Protein AF-A0A8S3QI15-F1 (afdb_monomer_lite)

Secondary structure (DSSP, 8-state):
------------------TT-HHHHHHHHHHHHHHHHHHHHHHHHHHHHHHHHHHHHHHHHHHHHHHHHHHHHHHHHHHHHHHHHHHHHHHHHHHHHHHHHHHTT-S----HHHHHHHHHHSS-------------SHHHHHHHHHHHHHHHHHHHHHHHH---TT---EEPPGGG--S-TTEEEEEETTTEEEEEEGGG-------HHHHHHHHHHHHHHHHHHHHHHHHHHHHTTSSTTSSSSS--

Sequence (248 aa):
MYGGGYGGQYGGSYGNGGEYNGFARQAEENSRQAFQSVESIVNAFTSVSMMLDSTFQAVYNSFRAVVGVADNFSRLKHQLSSVFSAFALFKFIRYLYRKVLVLLRLRPNMETDEAWSQAAASAIPLAGDGDSPKKSTWPIMMFLAIIMGGPYLIWRLISSVTQTPGQEIKVAPKEIQPRIKGWLLASVDGQKTGIIPGNYVKVLGKDKALEKLIRLLWKQHKILSQRVVAVKKTLLPKVAAVQHKIHH

InterPro domains:
  IPR007223 Peroxin 13, N-terminal [PF04088] (23-158)
  IPR035463 Peroxin 13 [PTHR19332] (1-185)

pLDDT: mean 72.62, std 17.02, range [39.25, 98.12]

Structure (mmCIF, N/CA/C/O backbone):
data_AF-A0A8S3QI15-F1
#
_entry.id   AF-A0A8S3QI15-F1
#
loop_
_atom_site.group_PDB
_atom_site.id
_atom_site.type_symbol
_atom_site.label_atom_id
_atom_site.label_alt_id
_atom_site.label_comp_id
_atom_site.label_asym_id
_atom_site.label_entity_id
_atom_site.label_seq_id
_atom_site.pdbx_PDB_ins_code
_atom_site.Cartn_x
_atom_site.Cartn_y
_atom_site.Cartn_z
_atom_site.occupancy
_atom_site.B_iso_or_equiv
_atom_site.auth_seq_id
_atom_site.auth_comp_id
_atom_site.auth_asym_id
_atom_site.auth_atom_id
_atom_site.pdbx_PDB_model_num
ATOM 1 N N . MET A 1 1 ? -27.310 38.746 14.863 1.00 43.81 1 MET A N 1
ATOM 2 C CA . MET A 1 1 ? -28.732 38.820 14.471 1.00 43.81 1 MET A CA 1
ATOM 3 C C . MET A 1 1 ? -29.488 39.375 15.661 1.00 43.81 1 MET A C 1
ATOM 5 O O . MET A 1 1 ? -29.389 38.812 16.741 1.00 43.81 1 MET A O 1
ATOM 9 N N . TYR A 1 2 ? -30.088 40.549 15.474 1.00 39.50 2 TYR A N 1
ATOM 10 C CA . TYR A 1 2 ? -30.945 41.242 16.436 1.00 39.50 2 TYR A CA 1
ATOM 11 C C . TYR A 1 2 ? -32.186 40.397 16.750 1.00 39.50 2 TYR A C 1
ATOM 13 O O . TYR A 1 2 ? -32.714 39.747 15.851 1.00 39.50 2 TYR A O 1
ATOM 21 N N . GLY A 1 3 ? -32.677 40.454 17.987 1.00 49.75 3 GLY A N 1
ATOM 22 C CA . GLY A 1 3 ? -33.947 39.830 18.354 1.00 49.75 3 GLY A CA 1
ATOM 23 C C . GLY A 1 3 ? -34.248 39.955 19.839 1.00 49.75 3 GLY A C 1
ATOM 24 O O . GLY A 1 3 ? -34.154 38.977 20.569 1.00 49.75 3 GLY A O 1
ATOM 25 N N . GLY A 1 4 ? -34.564 41.174 20.282 1.00 52.47 4 GLY A N 1
ATOM 26 C CA . GLY A 1 4 ? -35.158 41.407 21.594 1.00 52.47 4 GLY A CA 1
ATOM 27 C C . GLY A 1 4 ? -36.583 40.855 21.669 1.00 52.47 4 GLY A C 1
ATOM 28 O O . GLY A 1 4 ? -37.300 40.830 20.671 1.00 52.47 4 GLY A O 1
ATOM 29 N N . GLY A 1 5 ? -36.987 40.446 22.867 1.00 51.53 5 GLY A N 1
ATOM 30 C CA . GLY A 1 5 ? -38.343 40.007 23.176 1.00 51.53 5 GLY A CA 1
ATOM 31 C C . GLY A 1 5 ? -38.693 40.375 24.610 1.00 51.53 5 GLY A C 1
ATOM 32 O O . GLY A 1 5 ? -38.418 39.620 25.535 1.00 51.53 5 GLY A O 1
ATOM 33 N N . TYR A 1 6 ? -39.262 41.568 24.771 1.00 44.72 6 TYR A N 1
ATOM 34 C CA . TYR A 1 6 ? -40.010 41.984 25.955 1.00 44.72 6 TYR A CA 1
ATOM 35 C C . TYR A 1 6 ? -41.257 41.104 26.114 1.00 44.72 6 TYR A C 1
ATOM 37 O O . TYR A 1 6 ? -41.966 40.863 25.139 1.00 44.72 6 TYR A O 1
ATOM 45 N N . GLY A 1 7 ? -41.567 40.701 27.345 1.00 50.38 7 GLY A N 1
ATOM 46 C CA . GLY A 1 7 ? -42.832 40.054 27.687 1.00 50.38 7 GLY A CA 1
ATOM 47 C C . GLY A 1 7 ? -42.919 39.771 29.181 1.00 50.38 7 GLY A C 1
ATOM 48 O O . GLY A 1 7 ? -42.451 38.736 29.642 1.00 50.38 7 GLY A O 1
ATOM 49 N N . GLY A 1 8 ? -43.473 40.719 29.941 1.00 52.69 8 GLY A N 1
ATOM 50 C CA . GLY A 1 8 ? -43.872 40.488 31.328 1.00 52.69 8 GLY A CA 1
ATOM 51 C C . GLY A 1 8 ? -45.158 39.663 31.421 1.00 52.69 8 GLY A C 1
ATOM 52 O O . GLY A 1 8 ? -45.804 39.417 30.406 1.00 52.69 8 GLY A O 1
ATOM 53 N N . GLN A 1 9 ? -45.514 39.257 32.644 1.00 41.94 9 GLN A N 1
ATOM 54 C CA . GLN A 1 9 ? -46.805 39.529 33.302 1.00 41.94 9 GLN A CA 1
ATOM 55 C C . GLN A 1 9 ? -47.066 38.486 34.412 1.00 41.94 9 GLN A C 1
ATOM 57 O O . GLN A 1 9 ? -47.101 37.288 34.167 1.00 41.94 9 GLN A O 1
ATOM 62 N N . TYR A 1 10 ? -47.225 38.999 35.635 1.00 39.25 10 TYR A N 1
ATOM 63 C CA . TYR A 1 10 ? -48.067 38.545 36.750 1.00 39.25 10 TYR A CA 1
ATOM 64 C C . TYR A 1 10 ? -48.642 37.113 36.788 1.00 39.25 10 TYR A C 1
ATOM 66 O O . TYR A 1 10 ? -49.448 36.732 35.948 1.00 39.25 10 TYR A O 1
ATOM 74 N N . GLY A 1 11 ? -48.495 36.503 37.973 1.00 43.16 11 GLY A N 1
ATOM 75 C CA . GLY A 1 11 ? -49.655 36.015 38.735 1.00 43.16 11 GLY A CA 1
ATOM 76 C C . GLY A 1 11 ? -49.779 34.498 38.895 1.00 43.16 11 GLY A C 1
ATOM 77 O O . GLY A 1 11 ? -49.926 33.776 37.919 1.00 43.16 11 GLY A O 1
ATOM 78 N N . GLY A 1 12 ? -49.804 34.025 40.148 1.00 44.69 12 GLY A N 1
ATOM 79 C CA . GLY A 1 12 ? -50.159 32.636 40.461 1.00 44.69 12 GLY A CA 1
ATOM 80 C C . GLY A 1 12 ? -49.758 32.171 41.860 1.00 44.69 12 GLY A C 1
ATOM 81 O O . GLY A 1 12 ? -48.963 31.250 41.991 1.00 44.69 12 GLY A O 1
ATOM 82 N N . SER A 1 13 ? -50.285 32.827 42.897 1.00 53.62 13 SER A N 1
ATOM 83 C CA . SER A 1 13 ? -50.342 32.280 44.262 1.00 53.62 13 SER A CA 1
ATOM 84 C C . SER A 1 13 ? -51.569 31.363 44.400 1.00 53.62 13 SER A C 1
ATOM 86 O O . SER A 1 13 ? -52.525 31.528 43.646 1.00 53.62 13 SER A O 1
ATOM 88 N N . TYR A 1 14 ? -51.548 30.506 45.426 1.00 39.72 14 TYR A N 1
ATOM 89 C CA . TYR A 1 14 ? -52.585 29.593 45.942 1.00 39.72 14 TYR A CA 1
ATOM 90 C C . TYR A 1 14 ? -52.555 28.141 45.455 1.00 39.72 14 TYR A C 1
ATOM 92 O O . TYR A 1 14 ? -52.791 27.831 44.293 1.00 39.72 14 TYR A O 1
ATOM 100 N N . GLY A 1 15 ? -52.360 27.237 46.422 1.00 44.19 15 GLY A N 1
ATOM 101 C CA . GLY A 1 15 ? -52.596 25.807 46.241 1.00 44.19 15 GLY A CA 1
ATOM 102 C C . GLY A 1 15 ? -51.997 24.905 47.318 1.00 44.19 15 GLY A C 1
ATOM 103 O O . GLY A 1 15 ? -51.465 23.855 46.984 1.00 44.19 15 GLY A O 1
ATOM 104 N N . ASN A 1 16 ? -52.045 25.310 48.594 1.00 55.66 16 ASN A N 1
ATOM 105 C CA . ASN A 1 16 ? -51.842 24.394 49.717 1.00 55.66 16 ASN A CA 1
ATOM 106 C C . ASN A 1 16 ? -53.018 23.402 49.728 1.00 55.66 16 ASN A C 1
ATOM 108 O O . ASN A 1 16 ? -54.161 23.797 49.951 1.00 55.66 16 ASN A O 1
ATOM 112 N N . GLY A 1 17 ? -52.732 22.139 49.422 1.00 50.31 17 GLY A N 1
ATOM 113 C CA . GLY A 1 17 ? -53.698 21.053 49.471 1.00 50.31 17 GLY A CA 1
ATOM 114 C C . GLY A 1 17 ? -53.005 19.709 49.287 1.00 50.31 17 GLY A C 1
ATOM 115 O O . GLY A 1 17 ? -52.663 19.341 48.166 1.00 50.31 17 GLY A O 1
ATOM 116 N N . GLY A 1 18 ? -52.799 18.971 50.382 1.00 52.06 18 GLY A N 1
ATOM 117 C CA . GLY A 1 18 ? -52.378 17.568 50.297 1.00 52.06 18 GLY A CA 1
ATOM 118 C C . GLY A 1 18 ? -51.576 17.013 51.472 1.00 52.06 18 GLY A C 1
ATOM 119 O O . GLY A 1 18 ? -50.615 16.283 51.246 1.00 52.06 18 GLY A O 1
ATOM 120 N N . GLU A 1 19 ? -51.975 17.290 52.712 1.00 51.19 19 GLU A N 1
ATOM 121 C CA . GLU A 1 19 ? -51.356 16.781 53.953 1.00 51.19 19 GLU A CA 1
ATOM 122 C C . GLU A 1 19 ? -51.653 15.285 54.235 1.00 51.19 19 GLU A C 1
ATOM 124 O O . GLU A 1 19 ? -51.687 14.844 55.376 1.00 51.19 19 GLU A O 1
ATOM 129 N N . TYR A 1 20 ? -51.872 14.477 53.189 1.00 52.00 20 TYR A N 1
ATOM 130 C CA . TYR A 1 20 ? -52.163 13.034 53.290 1.00 52.00 20 TYR A CA 1
ATOM 131 C C . TYR A 1 20 ? -51.244 12.135 52.442 1.00 52.00 20 TYR A C 1
ATOM 133 O O . TYR A 1 20 ? -51.365 10.916 52.491 1.00 52.00 20 TYR A O 1
ATOM 141 N N . ASN A 1 21 ? -50.278 12.703 51.710 1.00 57.62 21 ASN A N 1
ATOM 142 C CA . ASN A 1 21 ? -49.287 11.951 50.920 1.00 57.62 21 ASN A CA 1
ATOM 143 C C . ASN A 1 21 ? -47.854 12.064 51.469 1.00 57.62 21 ASN A C 1
ATOM 145 O O . ASN A 1 21 ? -46.897 11.771 50.758 1.00 57.62 21 ASN A O 1
ATOM 149 N N . GLY A 1 22 ? -47.692 12.487 52.727 1.00 70.38 22 GLY A N 1
ATOM 150 C CA . GLY A 1 22 ? -46.381 12.757 53.323 1.00 70.38 22 GLY A CA 1
ATOM 151 C C . GLY A 1 22 ? -45.487 11.522 53.387 1.00 70.38 22 GLY A C 1
ATOM 152 O O . GLY A 1 22 ? -44.364 11.567 52.915 1.00 70.38 22 GLY A O 1
ATOM 153 N N . PHE A 1 23 ? -45.989 10.388 53.882 1.00 77.62 23 PHE A N 1
ATOM 154 C CA . PHE A 1 23 ? -45.149 9.197 54.049 1.00 77.62 23 PHE A CA 1
ATOM 155 C C . PHE A 1 23 ? -44.837 8.491 52.723 1.00 77.62 23 PHE A C 1
ATOM 157 O O . PHE A 1 23 ? -43.712 8.050 52.523 1.00 77.62 23 PHE A O 1
ATOM 164 N N . ALA A 1 24 ? -45.803 8.420 51.800 1.00 79.00 24 ALA A N 1
ATOM 165 C CA . ALA A 1 24 ? -45.600 7.815 50.485 1.00 79.00 24 ALA A CA 1
ATOM 166 C C . ALA A 1 24 ? -44.641 8.647 49.619 1.00 79.00 24 ALA A C 1
ATOM 168 O O . ALA A 1 24 ? -43.707 8.079 49.068 1.00 79.00 24 ALA A O 1
ATOM 169 N N . ARG A 1 25 ? -44.789 9.984 49.578 1.00 76.56 25 ARG A N 1
ATOM 170 C CA . ARG A 1 25 ? -43.828 10.867 48.888 1.00 76.56 25 ARG A CA 1
ATOM 171 C C . ARG A 1 25 ? -42.468 10.913 49.574 1.00 76.56 25 ARG A C 1
ATOM 173 O O . ARG A 1 25 ? -41.468 10.860 48.879 1.00 76.56 25 ARG A O 1
ATOM 180 N N . GLN A 1 26 ? -42.409 10.962 50.905 1.00 80.88 26 GLN A N 1
ATOM 181 C CA . GLN A 1 26 ? -41.143 10.941 51.648 1.00 80.88 26 GLN A CA 1
ATOM 182 C C . GLN A 1 26 ? -40.404 9.609 51.451 1.00 80.88 26 GLN A C 1
ATOM 184 O O . GLN A 1 26 ? -39.186 9.593 51.289 1.00 80.88 26 GLN A O 1
ATOM 189 N 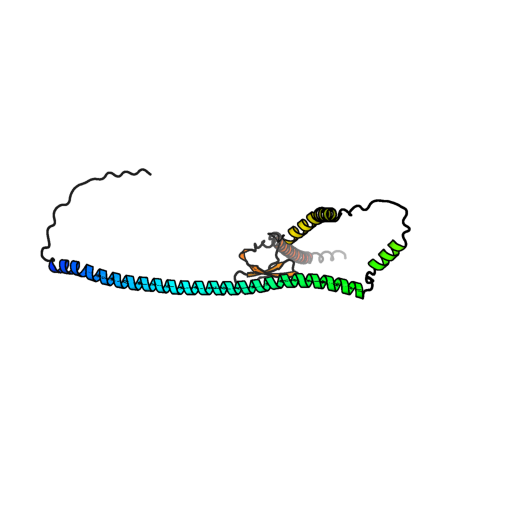N . ALA A 1 27 ? -41.121 8.480 51.446 1.00 79.00 27 ALA A N 1
ATOM 190 C CA . ALA A 1 27 ? -40.551 7.170 51.142 1.00 79.00 27 ALA A CA 1
ATOM 191 C C . ALA A 1 27 ? -40.135 7.054 49.668 1.00 79.00 27 ALA A C 1
ATOM 193 O O . ALA A 1 27 ? -39.106 6.449 49.377 1.00 79.00 27 ALA A O 1
ATOM 194 N N . GLU A 1 28 ? -40.889 7.654 48.745 1.00 79.88 28 GLU A N 1
ATOM 195 C CA . GLU A 1 28 ? -40.542 7.739 47.326 1.00 79.88 28 GLU A CA 1
ATOM 196 C C . GLU A 1 28 ? -39.289 8.605 47.110 1.00 79.88 28 GLU A C 1
ATOM 198 O O . GLU A 1 28 ? -38.363 8.176 46.428 1.00 79.88 28 GLU A O 1
ATOM 203 N N . GLU A 1 29 ? -39.182 9.766 47.756 1.00 80.25 29 GLU A N 1
ATOM 204 C CA . GLU A 1 29 ? -37.993 10.628 47.729 1.00 80.25 29 GLU A CA 1
ATOM 205 C C . GLU A 1 29 ? -36.771 9.940 48.353 1.00 80.25 29 GLU A C 1
ATOM 207 O O . GLU A 1 29 ? -35.704 9.921 47.736 1.00 80.25 29 GLU A O 1
ATOM 212 N N . ASN A 1 30 ? -36.934 9.285 49.508 1.00 82.00 30 ASN A N 1
ATOM 213 C CA . ASN A 1 30 ? -35.850 8.551 50.167 1.00 82.00 30 ASN A CA 1
ATOM 214 C C . ASN A 1 30 ? -35.403 7.310 49.371 1.00 82.00 30 ASN A C 1
ATOM 216 O O . ASN A 1 30 ? -34.218 6.978 49.360 1.00 82.00 30 ASN A O 1
ATOM 220 N N . SER A 1 31 ? -36.318 6.627 48.673 1.00 85.38 31 SER A N 1
ATOM 221 C CA . SER A 1 31 ? -35.988 5.425 47.891 1.00 85.38 31 SER A CA 1
ATOM 222 C C . SER A 1 31 ? -35.465 5.754 46.493 1.00 85.38 31 SER A C 1
ATOM 224 O O . SER A 1 31 ? -34.667 4.992 45.953 1.00 85.38 31 SER A O 1
ATOM 226 N N . ARG A 1 32 ? -35.841 6.895 45.895 1.00 82.31 32 ARG A N 1
ATOM 227 C CA . ARG A 1 32 ? -35.338 7.321 44.574 1.00 82.31 32 ARG A CA 1
ATOM 228 C C . ARG A 1 32 ? -33.822 7.446 44.543 1.00 82.31 32 ARG A C 1
ATOM 230 O O . ARG A 1 32 ? -33.215 7.038 43.557 1.00 82.31 32 ARG A O 1
ATOM 237 N N . GLN A 1 33 ? -33.206 7.931 45.618 1.00 86.00 33 GLN A N 1
ATOM 238 C CA . GLN A 1 33 ? -31.747 7.995 45.714 1.00 86.00 33 GLN A CA 1
ATOM 239 C C . GLN A 1 33 ? -31.106 6.596 45.783 1.00 86.00 33 GLN A C 1
ATOM 241 O O . GLN A 1 33 ? -30.052 6.372 45.189 1.00 86.00 33 GLN A O 1
ATOM 246 N N . ALA A 1 34 ? -31.766 5.634 46.436 1.00 85.75 34 ALA A N 1
ATOM 247 C CA . ALA A 1 34 ? -31.335 4.235 46.452 1.00 85.75 34 ALA A CA 1
ATOM 248 C C . ALA A 1 34 ? -31.553 3.525 45.099 1.00 85.75 34 ALA A C 1
ATOM 250 O O . ALA A 1 34 ? -30.772 2.659 44.720 1.00 85.75 34 ALA A O 1
ATOM 251 N N . PHE A 1 35 ? -32.570 3.898 44.320 1.00 89.75 35 PHE A N 1
ATOM 252 C CA . PHE A 1 35 ? -32.738 3.382 42.956 1.00 89.75 35 PHE A CA 1
ATOM 253 C C . PHE A 1 35 ? -31.721 3.981 41.977 1.00 89.75 35 PHE A C 1
ATOM 255 O O . PHE A 1 35 ? -31.186 3.259 41.139 1.00 89.75 35 PHE A O 1
ATOM 262 N N . GLN A 1 36 ? -31.385 5.266 42.123 1.00 91.69 36 GLN A N 1
ATOM 263 C CA . GLN A 1 36 ? -30.338 5.921 41.330 1.00 91.69 36 GLN A CA 1
ATOM 264 C C . GLN A 1 36 ? -28.961 5.280 41.534 1.00 91.69 36 GLN A C 1
ATOM 266 O O . GLN A 1 36 ? -28.168 5.215 40.595 1.00 91.69 36 GLN A O 1
ATOM 271 N N . SER A 1 37 ? -28.656 4.787 42.738 1.00 93.81 37 SER A N 1
ATOM 272 C CA . SER A 1 37 ? -27.405 4.065 42.977 1.00 93.81 37 SER A CA 1
ATOM 273 C C . SER A 1 37 ? -27.395 2.681 42.321 1.00 93.81 37 SER A C 1
ATOM 275 O O . SER A 1 37 ? -26.365 2.279 41.789 1.00 93.81 37 SER A O 1
ATOM 277 N N . VAL A 1 38 ? -28.528 1.977 42.257 1.00 92.69 38 VAL A N 1
ATOM 278 C CA . VAL A 1 38 ? -28.628 0.735 41.470 1.00 92.69 38 VAL A CA 1
ATOM 279 C C . VAL A 1 38 ? -28.462 1.026 39.977 1.00 92.69 38 VAL A C 1
ATOM 281 O O . VAL A 1 38 ? -27.696 0.341 39.302 1.00 92.69 38 VAL A O 1
ATOM 284 N N . GLU A 1 39 ? -29.112 2.072 39.463 1.00 92.62 39 GLU A N 1
ATOM 285 C CA . GLU A 1 39 ? -28.999 2.477 38.058 1.00 92.62 39 GLU A CA 1
ATOM 286 C C . GLU A 1 39 ? -27.564 2.892 37.694 1.00 92.62 39 GLU A C 1
ATOM 288 O O . GLU A 1 39 ? -27.061 2.511 36.638 1.00 92.62 39 GLU A O 1
ATOM 293 N N . SER A 1 40 ? -26.854 3.597 38.581 1.00 94.88 40 SER A N 1
ATOM 294 C CA . SER A 1 40 ? -25.454 3.974 38.351 1.00 94.88 40 SER A CA 1
ATOM 295 C C . SER A 1 40 ? -24.513 2.769 38.353 1.00 94.88 40 SER A C 1
ATOM 297 O O . SER A 1 40 ? -23.617 2.710 37.513 1.00 94.88 40 SER A O 1
ATOM 299 N N . ILE A 1 41 ? -24.746 1.776 39.218 1.00 95.50 41 ILE A N 1
ATOM 300 C CA . ILE A 1 41 ? -23.994 0.515 39.213 1.00 95.50 41 ILE A CA 1
ATOM 301 C C . ILE A 1 41 ? -24.239 -0.234 37.900 1.00 95.50 41 ILE A C 1
ATOM 303 O O . ILE A 1 41 ? -23.285 -0.652 37.245 1.00 95.50 41 ILE A O 1
ATOM 307 N N . VAL A 1 42 ? -25.496 -0.359 37.468 1.00 95.94 42 VAL A N 1
ATOM 308 C CA . VAL A 1 42 ? -25.847 -1.022 36.201 1.00 95.94 42 VAL A CA 1
ATOM 309 C C . VAL A 1 42 ? -25.226 -0.293 35.003 1.00 95.94 42 VAL A C 1
ATOM 311 O O . VAL A 1 42 ? -24.635 -0.927 34.124 1.00 95.94 42 VAL A O 1
ATOM 314 N N . ASN A 1 43 ? -25.276 1.040 34.989 1.00 95.44 43 ASN A N 1
ATOM 315 C CA . ASN A 1 43 ? -24.649 1.857 33.952 1.00 95.44 43 ASN A CA 1
ATOM 316 C C . ASN A 1 43 ? -23.118 1.743 33.973 1.00 95.44 43 ASN A C 1
ATOM 318 O O . ASN A 1 43 ? -22.498 1.702 32.911 1.00 95.44 43 ASN A O 1
ATOM 322 N N . ALA A 1 44 ? -22.500 1.622 35.149 1.00 96.88 44 ALA A N 1
ATOM 323 C CA . ALA A 1 44 ? -21.067 1.379 35.280 1.00 96.88 44 ALA A CA 1
ATOM 324 C C . ALA A 1 44 ? -20.668 -0.008 34.749 1.00 96.88 44 ALA A C 1
ATOM 326 O O . ALA A 1 44 ? -19.696 -0.130 34.011 1.00 96.88 44 ALA A O 1
ATOM 327 N N . PHE A 1 45 ? -21.436 -1.062 35.035 1.00 96.94 45 PHE A N 1
ATOM 328 C CA . PHE A 1 45 ? -21.186 -2.380 34.434 1.00 96.94 45 PHE A CA 1
ATOM 329 C C . PHE A 1 45 ? -21.372 -2.367 32.914 1.00 96.94 45 PHE A C 1
ATOM 331 O O . PHE A 1 45 ? -20.619 -3.016 32.182 1.00 96.94 45 PHE A O 1
ATOM 338 N N . THR A 1 46 ? -22.337 -1.589 32.426 1.00 96.12 46 THR A N 1
ATOM 339 C CA . THR A 1 46 ? -22.561 -1.399 30.990 1.00 96.12 46 THR A CA 1
ATOM 340 C C . THR A 1 46 ? -21.389 -0.661 30.337 1.00 96.12 46 THR A C 1
ATOM 342 O O . THR A 1 46 ? -20.920 -1.083 29.280 1.00 96.12 46 THR A O 1
ATOM 345 N N . SER A 1 47 ? -20.842 0.381 30.972 1.00 96.81 47 SER A N 1
ATOM 346 C CA . SER A 1 47 ? -19.676 1.109 30.454 1.00 96.81 47 SER A CA 1
ATOM 347 C C . SER A 1 47 ? -18.401 0.266 30.487 1.00 96.81 47 SER A C 1
ATOM 349 O O . SER A 1 47 ? -17.642 0.286 29.519 1.00 96.81 47 SER A O 1
ATOM 351 N N . VAL A 1 48 ? -18.201 -0.547 31.531 1.00 97.00 48 VAL A N 1
ATOM 352 C CA . VAL A 1 48 ? -17.109 -1.532 31.586 1.00 97.00 48 VAL A CA 1
ATOM 353 C C . VAL A 1 48 ? -17.259 -2.558 30.465 1.00 97.00 48 VAL A C 1
ATOM 355 O O . VAL A 1 48 ? -16.276 -2.874 29.802 1.00 97.00 48 VAL A O 1
ATOM 358 N N . SER A 1 49 ? -18.476 -3.029 30.189 1.00 97.00 49 SER A N 1
ATOM 359 C CA . SER A 1 49 ? -18.732 -3.965 29.086 1.00 97.00 49 SER A CA 1
ATOM 360 C C . SER A 1 49 ? -18.424 -3.340 27.721 1.00 97.00 49 SER A C 1
ATOM 362 O O . SER A 1 49 ? -17.731 -3.952 26.915 1.00 97.00 49 SER A O 1
ATOM 364 N N . MET A 1 50 ? -18.860 -2.098 27.476 1.00 94.50 50 MET A N 1
ATOM 365 C CA . MET A 1 50 ? -18.531 -1.361 26.244 1.00 94.50 50 MET A CA 1
ATOM 366 C C . MET A 1 50 ? -17.028 -1.083 26.117 1.00 94.50 50 MET A C 1
ATOM 368 O O . MET A 1 50 ? -16.468 -1.151 25.024 1.00 94.50 50 MET A O 1
ATOM 372 N N . MET A 1 51 ? -16.350 -0.802 27.231 1.00 95.81 51 MET A N 1
ATOM 373 C CA . MET A 1 51 ? -14.903 -0.611 27.253 1.00 95.81 51 MET A CA 1
ATOM 374 C C . MET A 1 51 ? -14.162 -1.921 26.965 1.00 95.81 51 MET A C 1
ATOM 376 O O . MET A 1 51 ? -13.205 -1.903 26.197 1.00 95.81 51 MET A O 1
ATOM 380 N N . LEU A 1 52 ? -14.608 -3.051 27.524 1.00 98.12 52 LEU A N 1
ATOM 381 C CA . LEU A 1 52 ? -14.053 -4.375 27.228 1.00 98.12 52 LEU A CA 1
ATOM 382 C C . LEU A 1 52 ? -14.286 -4.785 25.769 1.00 98.12 52 LEU A C 1
ATOM 384 O O . LEU A 1 52 ? -13.388 -5.348 25.146 1.00 98.12 52 LEU A O 1
ATOM 388 N N . ASP A 1 53 ? -15.442 -4.451 25.191 1.00 97.19 53 ASP A N 1
ATOM 389 C CA . ASP A 1 53 ? -15.676 -4.649 23.757 1.00 97.19 53 ASP A CA 1
ATOM 390 C C . ASP A 1 53 ? -14.707 -3.796 22.924 1.00 97.19 53 ASP A C 1
ATOM 392 O O . ASP A 1 53 ? -14.072 -4.286 21.988 1.00 97.19 53 ASP A O 1
ATOM 396 N N . SER A 1 54 ? -14.485 -2.539 23.325 1.00 96.81 54 SER A N 1
ATOM 397 C CA . SER A 1 54 ? -13.524 -1.657 22.661 1.00 96.81 54 SER A CA 1
ATOM 398 C C . SER A 1 54 ? -12.080 -2.133 22.807 1.00 96.81 54 SER A C 1
ATOM 400 O O . SER A 1 54 ? -11.315 -1.986 21.855 1.00 96.81 54 SER A O 1
ATOM 402 N N . THR A 1 55 ? -11.666 -2.675 23.954 1.00 97.00 55 THR A N 1
ATOM 403 C CA . THR A 1 55 ? -10.306 -3.213 24.112 1.00 97.00 55 THR A CA 1
ATOM 404 C C . THR A 1 55 ? -10.138 -4.486 23.296 1.00 97.00 55 THR A C 1
ATOM 406 O O . THR A 1 55 ? -9.116 -4.635 22.626 1.00 97.00 55 THR A O 1
ATOM 409 N N . PHE A 1 56 ? -11.154 -5.351 23.248 1.00 97.88 56 PHE A N 1
ATOM 410 C CA . PHE A 1 56 ? -11.159 -6.509 22.360 1.00 97.88 56 PHE A CA 1
ATOM 411 C C . PHE A 1 56 ? -11.031 -6.091 20.889 1.00 97.88 56 PHE A C 1
ATOM 413 O O . PHE A 1 56 ? -10.138 -6.571 20.186 1.00 97.88 56 PHE A O 1
ATOM 420 N N . GLN A 1 57 ? -11.855 -5.147 20.425 1.00 97.38 57 GLN A N 1
ATOM 421 C CA . GLN A 1 57 ? -11.779 -4.653 19.050 1.00 97.38 57 GLN A CA 1
ATOM 422 C C . GLN A 1 57 ? -10.460 -3.936 18.758 1.00 97.38 57 GLN A C 1
ATOM 424 O O . GLN A 1 57 ? -9.899 -4.112 17.677 1.00 97.38 57 GLN A O 1
ATOM 429 N N . ALA A 1 58 ? -9.923 -3.164 19.703 1.00 97.50 58 ALA A N 1
ATOM 430 C CA . ALA A 1 58 ? -8.626 -2.516 19.551 1.00 97.50 58 ALA A CA 1
ATOM 431 C C . ALA A 1 58 ? -7.504 -3.548 19.386 1.00 97.50 58 ALA A C 1
ATOM 433 O O . ALA A 1 58 ? -6.671 -3.401 18.490 1.00 97.50 58 ALA A O 1
ATOM 434 N N . VAL A 1 59 ? -7.507 -4.620 20.183 1.00 97.56 59 VAL A N 1
ATOM 435 C CA . VAL A 1 59 ? -6.548 -5.726 20.052 1.00 97.56 59 VAL A CA 1
ATOM 436 C C . VAL A 1 59 ? -6.732 -6.445 18.716 1.00 97.56 59 VAL A C 1
ATOM 438 O O . VAL A 1 59 ? -5.747 -6.680 18.017 1.00 97.56 59 VAL A O 1
ATOM 441 N N . TYR A 1 60 ? -7.971 -6.731 18.309 1.00 96.75 60 TYR A N 1
ATOM 442 C CA . TYR A 1 60 ? -8.268 -7.375 17.027 1.00 96.75 60 TYR A CA 1
ATOM 443 C C . TYR A 1 60 ? -7.785 -6.546 15.828 1.00 96.75 60 TYR A C 1
ATOM 445 O O . TYR A 1 60 ? -7.117 -7.062 14.927 1.00 96.75 60 TYR A O 1
ATOM 453 N N . ASN A 1 61 ? -8.072 -5.244 15.838 1.00 95.50 61 ASN A N 1
ATOM 454 C CA . ASN A 1 61 ? -7.649 -4.309 14.801 1.00 95.50 61 ASN A CA 1
ATOM 455 C C . ASN A 1 61 ? -6.126 -4.124 14.796 1.00 95.50 61 ASN A C 1
ATOM 457 O O . ASN A 1 61 ? -5.521 -4.101 13.725 1.00 95.50 61 ASN A O 1
ATOM 461 N N . SER A 1 62 ? -5.490 -4.079 15.970 1.00 97.31 62 SER A N 1
ATOM 462 C CA . SER A 1 62 ? -4.027 -4.015 16.097 1.00 97.31 62 SER A CA 1
ATOM 463 C C . SER A 1 62 ? -3.361 -5.275 15.550 1.00 97.31 62 SER A C 1
ATOM 465 O O . SER A 1 62 ? -2.411 -5.190 14.773 1.00 97.31 62 SER A O 1
ATOM 467 N N . PHE A 1 63 ? -3.893 -6.453 15.881 1.00 96.94 63 PHE A N 1
ATOM 468 C CA . PHE A 1 63 ? -3.397 -7.721 15.360 1.00 96.94 63 PHE A CA 1
ATOM 469 C C . PHE A 1 63 ? -3.512 -7.778 13.835 1.00 96.94 63 PHE A C 1
ATOM 471 O O . PHE A 1 63 ? -2.535 -8.081 13.149 1.00 96.94 63 PHE A O 1
ATOM 478 N N . ARG A 1 64 ? -4.675 -7.413 13.281 1.00 93.75 64 ARG A N 1
ATOM 479 C CA . ARG A 1 64 ? -4.854 -7.352 11.825 1.00 93.75 64 ARG A CA 1
ATOM 480 C C . ARG A 1 64 ? -3.923 -6.350 11.155 1.00 93.75 64 ARG A C 1
ATOM 482 O O . ARG A 1 64 ? -3.424 -6.646 10.074 1.00 93.75 64 ARG A O 1
ATOM 489 N N . ALA A 1 65 ? -3.672 -5.195 11.767 1.00 96.50 65 ALA A N 1
ATOM 490 C CA . ALA A 1 65 ? -2.720 -4.227 11.233 1.00 96.50 65 ALA A CA 1
ATOM 491 C C . ALA A 1 65 ? -1.310 -4.832 11.136 1.00 96.50 65 ALA A C 1
ATOM 493 O O . ALA A 1 65 ? -0.666 -4.712 10.096 1.00 96.50 65 ALA A O 1
ATOM 494 N N . VAL A 1 66 ? -0.865 -5.558 12.166 1.00 96.06 66 VAL A N 1
ATOM 495 C CA . VAL A 1 66 ? 0.434 -6.253 12.176 1.00 96.06 66 VAL A CA 1
ATOM 496 C C . VAL A 1 66 ? 0.498 -7.360 11.120 1.00 96.06 66 VAL A C 1
ATOM 498 O O . VAL A 1 66 ? 1.483 -7.444 10.386 1.00 96.06 66 VAL A O 1
ATOM 501 N N . VAL A 1 67 ? -0.554 -8.172 10.977 1.00 95.19 67 VAL A N 1
ATOM 502 C CA . VAL A 1 67 ? -0.634 -9.185 9.908 1.00 95.19 67 VAL A CA 1
ATOM 503 C C . VAL A 1 67 ? -0.575 -8.523 8.526 1.00 95.19 67 VAL A C 1
ATOM 505 O O . VAL A 1 67 ? 0.181 -8.963 7.663 1.00 95.19 67 VAL A O 1
ATOM 508 N N . GLY A 1 68 ? -1.283 -7.407 8.331 1.00 93.44 68 GLY A N 1
ATOM 509 C CA . GLY A 1 68 ? -1.212 -6.625 7.095 1.00 93.44 68 GLY A CA 1
ATOM 510 C C . GLY A 1 68 ? 0.186 -6.059 6.821 1.00 93.44 68 GLY A C 1
ATOM 511 O O . GLY A 1 68 ? 0.625 -6.006 5.670 1.00 93.44 68 GLY A O 1
ATOM 512 N N . VAL A 1 69 ? 0.932 -5.681 7.863 1.00 91.12 69 VAL A N 1
ATOM 513 C CA . VAL A 1 69 ? 2.346 -5.296 7.730 1.00 91.12 69 VAL A CA 1
ATOM 514 C C . VAL A 1 69 ? 3.202 -6.489 7.296 1.00 91.12 69 VAL A C 1
ATOM 516 O O . VAL A 1 69 ? 4.057 -6.321 6.428 1.00 91.12 69 VAL A O 1
ATOM 519 N N . ALA A 1 70 ? 2.955 -7.694 7.815 1.00 93.88 70 ALA A N 1
ATOM 520 C CA . ALA A 1 70 ? 3.668 -8.904 7.399 1.00 93.88 70 ALA A CA 1
ATOM 521 C C . ALA A 1 70 ? 3.421 -9.253 5.917 1.00 93.88 70 ALA A C 1
ATOM 523 O O . ALA A 1 70 ? 4.365 -9.563 5.185 1.00 93.88 70 ALA A O 1
ATOM 524 N N . ASP A 1 71 ? 2.184 -9.112 5.437 1.00 92.44 71 ASP A N 1
ATOM 525 C CA . ASP A 1 71 ? 1.858 -9.297 4.018 1.00 92.44 71 ASP A CA 1
ATOM 526 C C . ASP A 1 71 ? 2.567 -8.267 3.125 1.00 92.44 71 ASP A C 1
ATOM 528 O O . ASP A 1 71 ? 3.090 -8.598 2.054 1.00 92.44 71 ASP A O 1
ATOM 532 N N . ASN A 1 72 ? 2.648 -7.012 3.573 1.00 89.06 72 ASN A N 1
ATOM 533 C CA . ASN A 1 72 ? 3.399 -5.973 2.870 1.00 89.06 72 ASN A CA 1
ATOM 534 C C . ASN A 1 72 ? 4.909 -6.236 2.891 1.00 89.06 72 ASN A C 1
ATOM 536 O O . ASN A 1 72 ? 5.573 -6.038 1.874 1.00 89.06 72 ASN A O 1
ATOM 540 N N . PHE A 1 73 ? 5.447 -6.757 3.994 1.00 92.56 73 PHE A N 1
ATOM 541 C CA . PHE A 1 73 ? 6.845 -7.173 4.095 1.00 92.56 73 PHE A CA 1
ATOM 542 C C . PHE A 1 73 ? 7.176 -8.308 3.111 1.00 92.56 73 PHE A C 1
ATOM 544 O O . PHE A 1 73 ? 8.213 -8.272 2.445 1.00 92.56 73 PHE A O 1
ATOM 551 N N . SER A 1 74 ? 6.261 -9.268 2.930 1.00 90.25 74 SER A N 1
ATOM 552 C CA . SER A 1 74 ? 6.389 -10.335 1.927 1.00 90.25 74 SER A CA 1
ATOM 553 C C . SER A 1 74 ? 6.473 -9.777 0.496 1.00 90.25 74 SER A C 1
ATOM 555 O O . SER A 1 74 ? 7.368 -10.135 -0.275 1.00 90.25 74 SER A O 1
ATOM 557 N N . ARG A 1 75 ? 5.611 -8.810 0.147 1.00 87.75 75 ARG A N 1
ATOM 558 C CA . ARG A 1 75 ? 5.661 -8.113 -1.156 1.00 87.75 75 ARG A CA 1
ATOM 559 C C . ARG A 1 75 ? 6.962 -7.335 -1.346 1.00 87.75 75 ARG A C 1
ATOM 561 O O . ARG A 1 75 ? 7.548 -7.378 -2.428 1.00 87.75 75 ARG A O 1
ATOM 568 N N . LEU A 1 76 ? 7.432 -6.665 -0.296 1.00 90.06 76 LEU A N 1
ATOM 569 C CA . LEU A 1 76 ? 8.689 -5.919 -0.304 1.00 90.06 76 LEU A CA 1
ATOM 570 C C . LEU A 1 76 ? 9.874 -6.846 -0.575 1.00 90.06 76 LEU A C 1
ATOM 572 O O . LEU A 1 76 ? 10.712 -6.525 -1.411 1.00 90.06 76 LEU A O 1
ATOM 576 N N . LYS A 1 77 ? 9.901 -8.040 0.032 1.00 89.69 77 LYS A N 1
ATOM 577 C CA . LYS A 1 77 ? 10.917 -9.067 -0.249 1.00 89.69 77 LYS A CA 1
ATOM 578 C C . LYS A 1 77 ? 10.958 -9.447 -1.734 1.00 89.69 77 LYS A C 1
ATOM 580 O O . LYS A 1 77 ? 12.044 -9.552 -2.306 1.00 89.69 77 LYS A O 1
ATOM 585 N N . HIS A 1 78 ? 9.802 -9.622 -2.378 1.00 86.69 78 HIS A N 1
ATOM 586 C CA . HIS A 1 78 ? 9.739 -9.911 -3.816 1.00 86.69 78 HIS A CA 1
ATOM 587 C C . HIS A 1 78 ? 10.252 -8.745 -4.673 1.00 86.69 78 HIS A C 1
ATOM 589 O O . HIS A 1 78 ? 11.011 -8.967 -5.617 1.00 86.69 78 HIS A O 1
ATOM 595 N N . GLN A 1 79 ? 9.906 -7.502 -4.325 1.00 86.88 79 GLN A N 1
ATOM 596 C CA . GLN A 1 79 ? 10.435 -6.321 -5.013 1.00 86.88 79 GLN A CA 1
ATOM 597 C C . GLN A 1 79 ? 11.945 -6.159 -4.800 1.00 86.88 79 GLN A C 1
ATOM 599 O O . GLN A 1 79 ? 12.667 -5.883 -5.756 1.00 86.88 79 GLN A O 1
ATOM 604 N N . LEU A 1 80 ? 12.450 -6.427 -3.595 1.00 88.75 80 LEU A N 1
ATOM 605 C CA . LEU A 1 80 ? 13.882 -6.422 -3.299 1.00 88.75 80 LEU A CA 1
ATOM 606 C C . LEU A 1 80 ? 14.614 -7.441 -4.186 1.00 88.75 80 LEU A C 1
ATOM 608 O O . LEU A 1 80 ? 15.591 -7.103 -4.849 1.00 88.75 80 LEU A O 1
ATOM 612 N N . SER A 1 81 ? 14.086 -8.669 -4.277 1.00 88.25 81 SER A N 1
ATOM 613 C CA . SER A 1 81 ? 14.622 -9.718 -5.154 1.00 88.25 81 SER A CA 1
ATOM 614 C C . SER A 1 81 ? 14.609 -9.306 -6.628 1.00 88.25 81 SER A C 1
ATOM 616 O O . SER A 1 81 ? 15.571 -9.591 -7.340 1.00 88.25 81 SER A O 1
ATOM 618 N N . SER A 1 82 ? 13.589 -8.565 -7.078 1.00 83.00 82 SER A N 1
ATOM 619 C CA . SER A 1 82 ? 13.527 -8.062 -8.454 1.00 83.00 82 SER A CA 1
ATOM 620 C C . SER A 1 82 ? 14.683 -7.109 -8.785 1.00 83.00 82 SER A C 1
ATOM 622 O O . SER A 1 82 ? 15.283 -7.238 -9.851 1.00 83.00 82 SER A O 1
ATOM 624 N N . VAL A 1 83 ? 15.089 -6.243 -7.850 1.00 86.69 83 VAL A N 1
ATOM 625 C CA . VAL A 1 83 ? 16.234 -5.335 -8.026 1.00 86.69 83 VAL A CA 1
ATOM 626 C C . VAL A 1 83 ? 17.543 -6.121 -8.123 1.00 86.69 83 VAL A C 1
ATOM 628 O O . VAL A 1 83 ? 18.323 -5.908 -9.054 1.00 86.69 83 VAL A O 1
ATOM 631 N N . PHE A 1 84 ? 17.762 -7.093 -7.231 1.00 89.75 84 PHE A N 1
ATOM 632 C CA . PHE A 1 84 ? 18.932 -7.978 -7.315 1.00 89.75 84 PHE A CA 1
ATOM 633 C C . PHE A 1 84 ? 18.942 -8.800 -8.612 1.00 89.75 84 PHE A C 1
ATOM 635 O O . PHE A 1 84 ? 19.989 -8.953 -9.244 1.00 89.75 84 PHE A O 1
ATOM 642 N N . SER A 1 85 ? 17.776 -9.276 -9.058 1.00 86.31 85 SER A N 1
ATOM 643 C CA . SER A 1 85 ? 17.638 -10.020 -10.311 1.00 86.31 8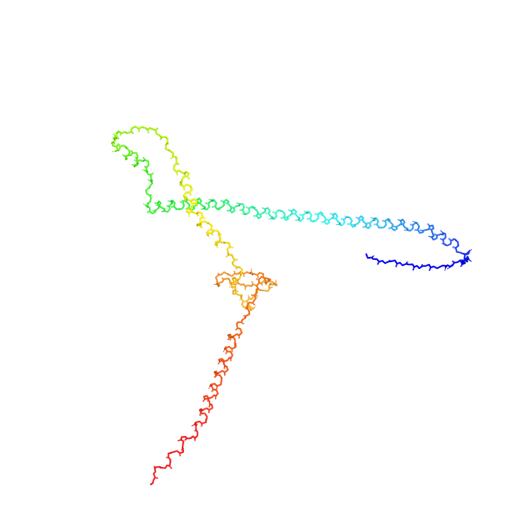5 SER A CA 1
ATOM 644 C C . SER A 1 85 ? 17.880 -9.146 -11.544 1.00 86.31 85 SER A C 1
ATOM 646 O O . SER A 1 85 ? 18.461 -9.627 -12.509 1.00 86.31 85 SER A O 1
ATOM 648 N N . ALA A 1 86 ? 17.527 -7.856 -11.511 1.00 88.94 86 ALA A N 1
ATOM 649 C CA . ALA A 1 86 ? 17.798 -6.913 -12.594 1.00 88.94 86 ALA A CA 1
ATOM 650 C C . ALA A 1 86 ? 19.305 -6.650 -12.743 1.00 88.94 86 ALA A C 1
ATOM 652 O O . ALA A 1 86 ? 19.835 -6.664 -13.856 1.00 88.94 86 ALA A O 1
ATOM 653 N N . PHE A 1 87 ? 20.025 -6.502 -11.625 1.00 91.00 87 PHE A N 1
ATOM 654 C CA . PHE A 1 87 ? 21.490 -6.440 -11.631 1.00 91.00 87 PHE A CA 1
ATOM 655 C C . PHE A 1 87 ? 22.121 -7.741 -12.145 1.00 91.00 87 PHE A C 1
ATOM 657 O O . PHE A 1 87 ? 23.050 -7.702 -12.958 1.00 91.00 87 PHE A O 1
ATOM 664 N N . ALA A 1 88 ? 21.603 -8.896 -11.718 1.00 88.44 88 ALA A N 1
ATOM 665 C CA . ALA A 1 88 ? 22.053 -10.194 -12.212 1.00 88.44 88 ALA A CA 1
ATOM 666 C C . ALA A 1 88 ? 21.790 -10.352 -13.718 1.00 88.44 88 ALA A C 1
ATOM 668 O O . ALA A 1 88 ? 22.679 -10.789 -14.446 1.00 88.44 88 ALA A O 1
ATOM 669 N N . LEU A 1 89 ? 20.621 -9.924 -14.203 1.00 88.75 89 LEU A N 1
ATOM 670 C CA . LEU A 1 89 ? 20.244 -9.936 -15.614 1.00 88.75 89 LEU A CA 1
ATOM 671 C C . LEU A 1 89 ? 21.167 -9.041 -16.438 1.00 88.75 89 LEU A C 1
ATOM 673 O O . LEU A 1 89 ? 21.650 -9.468 -17.481 1.00 88.75 89 LEU A O 1
ATOM 677 N N . PHE A 1 90 ? 21.472 -7.831 -15.967 1.00 91.38 90 PHE A N 1
ATOM 678 C CA . PHE A 1 90 ? 22.410 -6.935 -16.642 1.00 91.38 90 PHE A CA 1
ATOM 679 C C . PHE A 1 90 ? 23.809 -7.559 -16.751 1.00 91.38 90 PHE A C 1
ATOM 681 O O . PHE A 1 90 ? 24.434 -7.549 -17.817 1.00 91.38 90 PHE A O 1
ATOM 688 N N . LYS A 1 91 ? 24.289 -8.181 -15.666 1.00 86.88 91 LYS A N 1
ATOM 689 C CA . LYS A 1 91 ? 25.563 -8.909 -15.660 1.00 86.88 91 LYS A CA 1
ATOM 690 C C . LYS A 1 91 ? 25.523 -10.137 -16.581 1.00 86.88 91 LYS A C 1
ATOM 692 O O . LYS A 1 91 ? 26.497 -10.381 -17.293 1.00 86.88 91 LYS A O 1
ATOM 697 N N . PHE A 1 92 ? 24.401 -10.854 -16.630 1.00 90.25 92 PHE A N 1
ATOM 698 C CA . PHE A 1 92 ? 24.171 -11.994 -17.519 1.00 90.25 92 PHE A CA 1
ATOM 699 C C . PHE A 1 92 ? 24.130 -11.577 -18.991 1.00 90.25 92 PHE A C 1
ATOM 701 O O . PHE A 1 92 ? 24.793 -12.211 -19.801 1.00 90.25 92 PHE A O 1
ATOM 708 N N . ILE A 1 93 ? 23.457 -10.475 -19.341 1.00 92.31 93 ILE A N 1
ATOM 709 C CA . ILE A 1 93 ? 23.447 -9.917 -20.702 1.00 92.31 93 ILE A CA 1
ATOM 710 C C . ILE A 1 93 ? 24.867 -9.565 -21.142 1.00 92.31 93 ILE A C 1
ATOM 712 O O . ILE A 1 93 ? 25.281 -9.906 -22.247 1.00 92.31 93 ILE A O 1
ATOM 716 N N . ARG A 1 94 ? 25.654 -8.935 -20.259 1.00 88.19 94 ARG A N 1
ATOM 717 C CA . ARG A 1 94 ? 27.044 -8.576 -20.557 1.00 88.19 94 ARG A CA 1
ATOM 718 C C . ARG A 1 94 ? 27.924 -9.820 -20.705 1.00 88.19 94 ARG A C 1
ATOM 720 O O . ARG A 1 94 ? 28.800 -9.839 -21.570 1.00 88.19 94 ARG A O 1
ATOM 727 N N . TYR A 1 95 ? 27.703 -10.846 -19.882 1.00 91.81 95 TYR A N 1
ATOM 728 C CA . TYR A 1 95 ? 28.372 -12.144 -19.999 1.00 91.81 95 TYR A CA 1
ATOM 729 C C . TYR A 1 95 ? 28.011 -12.837 -21.315 1.00 91.81 95 TYR A C 1
ATOM 731 O O . TYR A 1 95 ? 28.906 -13.238 -22.052 1.00 91.81 95 TYR A O 1
ATOM 739 N N . LEU A 1 96 ? 26.722 -12.913 -21.644 1.00 92.12 96 LEU A N 1
ATOM 740 C CA . LEU A 1 96 ? 26.209 -13.549 -22.849 1.00 92.12 96 LEU A CA 1
ATOM 741 C C . LEU A 1 96 ? 26.709 -12.829 -24.101 1.00 92.12 96 LEU A C 1
ATOM 743 O O . LEU A 1 96 ? 27.197 -13.487 -25.007 1.00 92.12 96 LEU A O 1
ATOM 747 N N . TYR A 1 97 ? 26.703 -11.494 -24.117 1.00 90.81 97 TYR A N 1
ATOM 748 C CA . TYR A 1 97 ? 27.282 -10.691 -25.196 1.00 90.81 97 TYR A CA 1
ATOM 749 C C . TYR A 1 97 ? 28.772 -10.987 -25.396 1.00 90.81 97 TYR A C 1
ATOM 751 O O . TYR A 1 97 ? 29.203 -11.250 -26.517 1.00 90.81 97 TYR A O 1
ATOM 759 N N . ARG A 1 98 ? 29.570 -11.017 -24.315 1.00 86.31 98 ARG A N 1
ATOM 760 C CA . ARG A 1 98 ? 30.985 -11.419 -24.408 1.00 86.31 98 ARG A CA 1
ATOM 761 C C . ARG A 1 98 ? 31.121 -12.848 -24.933 1.00 86.31 98 ARG A C 1
ATOM 763 O O . ARG A 1 98 ? 31.949 -13.084 -25.800 1.00 86.31 98 ARG A O 1
ATOM 770 N N . LYS A 1 99 ? 30.309 -13.781 -24.436 1.00 83.31 99 LYS A N 1
ATOM 771 C CA . LYS A 1 99 ? 30.364 -15.196 -24.814 1.00 83.31 99 LYS A CA 1
ATOM 772 C C . LYS A 1 99 ? 29.980 -15.411 -26.279 1.00 83.31 99 LYS A C 1
ATOM 774 O O . LYS A 1 99 ? 30.661 -16.158 -26.965 1.00 83.31 99 LYS A O 1
ATOM 779 N N . VAL A 1 100 ? 28.945 -14.728 -26.767 1.00 89.62 100 VAL A N 1
ATOM 780 C CA . VAL A 1 100 ? 28.502 -14.753 -28.170 1.00 89.62 100 VAL A CA 1
ATOM 781 C C . VAL A 1 100 ? 29.579 -14.163 -29.080 1.00 89.62 100 VAL A C 1
ATOM 783 O O . VAL A 1 100 ? 29.913 -14.786 -30.078 1.00 89.62 100 VAL A O 1
ATOM 786 N N . LEU A 1 101 ? 30.196 -13.033 -28.715 1.00 82.50 101 LEU A N 1
ATOM 787 C CA . LEU A 1 101 ? 31.301 -12.451 -29.491 1.00 82.50 101 LEU A CA 1
ATOM 788 C C . LEU A 1 101 ? 32.550 -13.341 -29.548 1.00 82.50 101 LEU A C 1
ATOM 790 O O . LEU A 1 101 ? 33.230 -13.367 -30.573 1.00 82.50 101 LEU A O 1
ATOM 794 N N . VAL A 1 102 ? 32.850 -14.059 -28.461 1.00 83.38 102 VAL A N 1
ATOM 795 C CA . VAL A 1 102 ? 33.951 -15.034 -28.417 1.00 83.38 102 VAL A CA 1
ATOM 796 C C . VAL A 1 102 ? 33.606 -16.273 -29.248 1.00 83.38 102 VAL A C 1
ATOM 798 O O . VAL A 1 102 ? 34.441 -16.737 -30.015 1.00 83.38 102 VAL A O 1
ATOM 801 N N . LEU A 1 103 ? 32.369 -16.775 -29.160 1.00 84.44 103 LEU A N 1
ATOM 802 C CA . LEU A 1 103 ? 31.908 -17.949 -29.909 1.00 84.44 103 LEU A CA 1
ATOM 803 C C . LEU A 1 103 ? 31.853 -17.690 -31.422 1.00 84.44 103 LEU A C 1
ATOM 805 O O . LEU A 1 103 ? 32.255 -18.545 -32.203 1.00 84.44 103 LEU A O 1
ATOM 809 N N . LEU A 1 104 ? 31.409 -16.499 -31.834 1.00 79.31 104 LEU A N 1
ATOM 810 C CA . LEU A 1 104 ? 31.427 -16.059 -33.233 1.00 79.31 104 LEU A CA 1
ATOM 811 C C . LEU A 1 104 ? 32.826 -15.651 -33.721 1.00 79.31 104 LEU A C 1
ATOM 813 O O . LEU A 1 104 ? 32.967 -15.286 -34.881 1.00 79.31 104 LEU A O 1
ATOM 817 N N . ARG A 1 105 ? 33.864 -15.717 -32.872 1.00 64.75 105 ARG A N 1
ATOM 818 C CA . ARG A 1 105 ? 35.269 -15.416 -33.209 1.00 64.75 105 ARG A CA 1
ATOM 819 C C . ARG A 1 105 ? 35.507 -14.006 -33.785 1.00 64.75 105 ARG A C 1
ATOM 821 O O . ARG A 1 105 ? 36.567 -13.743 -34.338 1.00 64.75 105 ARG A O 1
ATOM 828 N N . LEU A 1 106 ? 34.558 -13.079 -33.614 1.00 61.91 106 LEU A N 1
ATOM 829 C CA . LEU A 1 106 ? 34.680 -11.670 -34.026 1.00 61.91 106 LEU A CA 1
ATOM 830 C C . LEU A 1 106 ? 35.434 -10.812 -33.000 1.00 61.91 106 LEU A C 1
ATOM 832 O O . LEU A 1 106 ? 35.767 -9.662 -33.279 1.00 61.91 106 LEU A O 1
ATOM 836 N N . ARG A 1 107 ? 35.701 -11.349 -31.805 1.00 51.62 107 ARG A N 1
ATOM 837 C CA . ARG A 1 107 ? 36.555 -10.704 -30.811 1.00 51.62 107 ARG A CA 1
ATOM 838 C C . ARG A 1 107 ? 37.749 -11.607 -30.495 1.00 51.62 107 ARG A C 1
ATOM 840 O O . ARG A 1 107 ? 37.591 -12.508 -29.670 1.00 51.62 107 ARG A O 1
ATOM 847 N N . PRO A 1 108 ? 38.928 -11.386 -31.107 1.00 56.72 108 PRO A N 1
ATOM 848 C CA . PRO A 1 108 ? 40.158 -11.915 -30.539 1.00 56.72 108 PRO A CA 1
ATOM 849 C C . PRO A 1 108 ? 40.301 -11.334 -29.129 1.00 56.72 108 PRO A C 1
ATOM 851 O O . PRO A 1 108 ? 39.969 -10.166 -28.886 1.00 56.72 108 PRO A O 1
ATOM 854 N N . ASN A 1 109 ? 40.697 -12.179 -28.176 1.00 49.94 109 ASN A N 1
ATOM 855 C CA . ASN A 1 109 ? 41.076 -11.736 -26.842 1.00 49.94 109 ASN A CA 1
ATOM 856 C C . ASN A 1 109 ? 42.097 -10.626 -27.042 1.00 49.94 109 ASN A C 1
ATOM 858 O O . ASN A 1 109 ? 43.124 -10.852 -27.665 1.00 49.94 109 ASN A O 1
ATOM 862 N N . MET A 1 110 ? 41.748 -9.411 -26.641 1.00 48.94 110 MET A N 1
ATOM 863 C CA . MET A 1 110 ? 42.617 -8.268 -26.828 1.00 48.94 110 MET A CA 1
ATOM 864 C C . MET A 1 110 ? 43.861 -8.462 -25.947 1.00 48.94 110 MET A C 1
ATOM 866 O O . MET A 1 110 ? 43.895 -8.001 -24.812 1.00 48.94 110 MET A O 1
ATOM 870 N N . GLU A 1 111 ? 44.887 -9.081 -26.529 1.00 54.41 111 GLU A N 1
ATOM 871 C CA . GLU A 1 111 ? 46.304 -8.693 -26.491 1.00 54.41 111 GLU A CA 1
ATOM 872 C C . GLU A 1 111 ? 46.468 -7.223 -26.949 1.00 54.41 111 GLU A C 1
ATOM 874 O O . GLU A 1 111 ? 47.364 -6.879 -27.714 1.00 54.41 111 GLU A O 1
ATOM 879 N N . THR A 1 112 ? 45.577 -6.305 -26.549 1.00 55.75 112 THR A N 1
ATOM 880 C CA . THR A 1 112 ? 45.766 -4.888 -26.873 1.00 55.75 112 THR A CA 1
ATOM 881 C C . THR A 1 112 ? 46.985 -4.344 -26.163 1.00 55.75 112 THR A C 1
ATOM 883 O O . THR A 1 112 ? 47.679 -3.533 -26.754 1.00 55.75 112 THR A O 1
ATOM 886 N N . ASP A 1 113 ? 47.291 -4.804 -24.950 1.00 55.69 113 ASP A N 1
ATOM 887 C CA . ASP A 1 113 ? 48.482 -4.333 -24.238 1.00 55.69 113 ASP A CA 1
ATOM 888 C C . ASP A 1 113 ? 49.780 -4.809 -24.916 1.00 55.69 113 ASP A C 1
ATOM 890 O O . ASP A 1 113 ? 50.771 -4.080 -24.931 1.00 55.69 113 ASP A O 1
ATOM 894 N N . GLU A 1 114 ? 49.767 -5.965 -25.584 1.00 60.25 114 GLU A N 1
ATOM 895 C CA . GLU A 1 114 ? 50.916 -6.471 -26.348 1.00 60.25 114 GLU A CA 1
ATOM 896 C C . GLU A 1 114 ? 51.028 -5.798 -27.725 1.00 60.25 114 GLU A C 1
ATOM 898 O O . GLU A 1 114 ? 52.104 -5.345 -28.106 1.00 60.25 114 GLU A O 1
ATOM 903 N N . ALA A 1 115 ? 49.912 -5.597 -28.435 1.00 56.75 115 ALA A N 1
ATOM 904 C CA . ALA A 1 115 ? 49.913 -4.891 -29.719 1.00 56.75 115 ALA A CA 1
ATOM 905 C C . ALA A 1 115 ? 50.257 -3.392 -29.580 1.00 56.75 115 ALA A C 1
ATOM 907 O O . ALA A 1 115 ? 50.944 -2.828 -30.434 1.00 56.75 115 ALA A O 1
ATOM 908 N N . TRP A 1 116 ? 49.828 -2.738 -28.493 1.00 54.34 116 TRP A N 1
ATOM 909 C CA . TRP A 1 116 ? 50.191 -1.347 -28.196 1.00 54.34 116 TRP A CA 1
ATOM 910 C C . TRP A 1 116 ? 51.618 -1.207 -27.652 1.00 54.34 116 TRP A C 1
ATOM 912 O O . TRP A 1 116 ? 52.280 -0.231 -27.999 1.00 54.34 116 TRP A O 1
ATOM 922 N N . SER A 1 117 ? 52.129 -2.155 -26.853 1.00 59.31 117 SER A N 1
ATOM 923 C CA . SER A 1 117 ? 53.532 -2.124 -26.398 1.00 59.31 117 SER A CA 1
ATOM 924 C C . SER A 1 117 ? 54.515 -2.398 -27.534 1.00 59.31 117 SER A C 1
ATOM 926 O O . SER A 1 117 ? 55.565 -1.764 -27.593 1.00 59.31 117 SER A O 1
ATOM 928 N N . GLN A 1 118 ? 54.148 -3.246 -28.495 1.00 61.75 118 GLN A N 1
ATOM 929 C CA . GLN A 1 118 ? 54.946 -3.492 -29.693 1.00 61.75 118 GLN A CA 1
ATOM 930 C C . GLN A 1 118 ? 54.933 -2.283 -30.647 1.00 61.75 118 GLN A C 1
ATOM 932 O O . GLN A 1 118 ? 55.981 -1.909 -31.171 1.00 61.75 118 GLN A O 1
ATOM 937 N N . ALA A 1 119 ? 53.791 -1.598 -30.792 1.00 55.44 119 ALA A N 1
ATOM 938 C CA . ALA A 1 119 ? 53.696 -0.343 -31.544 1.00 55.44 119 ALA A CA 1
ATOM 939 C C . ALA A 1 119 ? 54.478 0.807 -30.875 1.00 55.44 119 ALA A C 1
ATOM 941 O O . ALA A 1 119 ? 55.184 1.548 -31.561 1.00 55.44 119 ALA A O 1
ATOM 942 N N . ALA A 1 120 ? 54.417 0.923 -29.543 1.00 58.41 120 ALA A N 1
ATOM 943 C CA . ALA A 1 120 ? 55.180 1.905 -28.769 1.00 58.41 120 ALA A CA 1
ATOM 944 C C . ALA A 1 120 ? 56.694 1.626 -28.784 1.00 58.41 120 ALA A C 1
ATOM 946 O O . ALA A 1 120 ? 57.480 2.565 -28.841 1.00 58.41 120 ALA A O 1
ATOM 947 N N . ALA A 1 121 ? 57.106 0.355 -28.796 1.00 57.78 121 ALA A N 1
ATOM 948 C CA . ALA A 1 121 ? 58.505 -0.044 -28.953 1.00 57.78 121 ALA A CA 1
ATOM 949 C C . ALA A 1 121 ? 59.031 0.172 -30.386 1.00 57.78 121 ALA A C 1
ATOM 951 O O . ALA A 1 121 ? 60.226 0.379 -30.577 1.00 57.78 121 ALA A O 1
ATOM 952 N N . SER A 1 122 ? 58.148 0.145 -31.391 1.00 55.91 122 SER A N 1
ATOM 953 C CA . SER A 1 122 ? 58.488 0.414 -32.797 1.00 55.91 122 SER A CA 1
ATOM 954 C C . SER A 1 122 ? 58.457 1.900 -33.187 1.00 55.91 122 SER A C 1
ATOM 956 O O . SER A 1 122 ? 58.856 2.254 -34.297 1.00 55.91 122 SER A O 1
ATOM 958 N N . ALA A 1 123 ? 58.000 2.783 -32.294 1.00 52.53 123 ALA A N 1
ATOM 959 C CA . ALA A 1 123 ? 58.004 4.221 -32.517 1.00 52.53 123 ALA A CA 1
ATOM 960 C C . ALA A 1 123 ? 59.379 4.800 -32.145 1.00 52.53 123 ALA A C 1
ATOM 962 O O . ALA A 1 123 ? 59.737 4.895 -30.974 1.00 52.53 123 ALA A O 1
ATOM 963 N N . ILE A 1 124 ? 60.162 5.193 -33.152 1.00 49.62 124 ILE A N 1
ATOM 964 C CA . ILE A 1 124 ? 61.427 5.915 -32.957 1.00 49.62 124 ILE A CA 1
ATOM 965 C C . ILE A 1 124 ? 61.127 7.229 -32.209 1.00 49.62 124 ILE A C 1
ATOM 967 O O . ILE A 1 124 ? 60.297 8.007 -32.692 1.00 49.62 124 ILE A O 1
ATOM 971 N N . PRO A 1 125 ? 61.774 7.526 -31.063 1.00 49.28 125 PRO A N 1
ATOM 972 C CA . PRO A 1 125 ? 61.534 8.770 -30.355 1.00 49.28 125 PRO A CA 1
ATOM 973 C C . PRO A 1 125 ? 62.255 9.899 -31.095 1.00 49.28 125 PRO A C 1
ATOM 975 O O . PRO A 1 125 ? 63.467 10.071 -30.966 1.00 49.28 125 PRO A O 1
ATOM 978 N N . LEU A 1 126 ? 61.512 10.683 -31.877 1.00 44.69 126 LEU A N 1
ATOM 979 C CA . LEU A 1 126 ? 61.973 11.998 -32.305 1.00 44.69 126 LEU A CA 1
ATOM 980 C C . LEU A 1 126 ? 61.604 13.000 -31.204 1.00 44.69 126 LEU A C 1
ATOM 982 O O . LEU A 1 126 ? 60.433 13.292 -30.989 1.00 44.69 126 LEU A O 1
ATOM 986 N N . ALA A 1 127 ? 62.641 13.414 -30.476 1.00 47.94 127 ALA A N 1
ATOM 987 C CA . ALA A 1 127 ? 62.741 14.458 -29.455 1.00 47.94 127 ALA A CA 1
ATOM 988 C C . ALA A 1 127 ? 61.512 15.364 -29.203 1.00 47.94 127 ALA A C 1
ATOM 990 O O . ALA A 1 127 ? 61.020 16.035 -30.107 1.00 47.94 127 ALA A O 1
ATOM 991 N N . GLY A 1 128 ? 61.126 15.493 -27.927 1.00 39.81 128 GLY A N 1
ATOM 992 C CA . GLY A 1 128 ? 60.164 16.501 -27.472 1.00 39.81 128 GLY A CA 1
ATOM 993 C C . GLY A 1 128 ? 59.770 16.360 -26.001 1.00 39.81 128 GLY A C 1
ATOM 994 O O . GLY A 1 128 ? 58.777 15.721 -25.689 1.00 39.81 128 GLY A O 1
ATOM 995 N N . ASP A 1 129 ? 60.615 16.929 -25.146 1.00 42.56 129 ASP A N 1
ATOM 996 C CA . ASP A 1 129 ? 60.411 17.469 -23.793 1.00 42.56 129 ASP A CA 1
ATOM 997 C C . ASP A 1 129 ? 58.980 17.529 -23.188 1.00 42.56 129 ASP A C 1
ATOM 999 O O . ASP A 1 129 ? 58.014 17.906 -23.849 1.00 42.56 129 ASP A O 1
ATOM 1003 N N . GLY A 1 130 ? 58.895 17.275 -21.872 1.00 42.62 130 GLY A N 1
ATOM 1004 C CA . GLY A 1 130 ? 57.818 17.776 -21.004 1.00 42.62 130 GLY A CA 1
ATOM 1005 C C . GLY A 1 130 ? 56.750 16.778 -20.538 1.00 42.62 130 GLY A C 1
ATOM 1006 O O . GLY A 1 130 ? 55.640 16.736 -21.071 1.00 42.62 130 GLY A O 1
ATOM 1007 N N . ASP A 1 131 ? 57.036 16.057 -19.451 1.00 48.72 131 ASP A N 1
ATOM 1008 C CA . ASP A 1 131 ? 56.043 15.358 -18.626 1.00 48.72 131 ASP A CA 1
ATOM 1009 C C . ASP A 1 131 ? 54.998 16.356 -18.088 1.00 48.72 131 ASP A C 1
ATOM 1011 O O . ASP A 1 131 ? 55.255 17.144 -17.178 1.00 48.72 131 ASP A O 1
ATOM 1015 N N . SER A 1 132 ? 53.811 16.357 -18.696 1.00 52.56 132 SER A N 1
ATOM 1016 C CA . SER A 1 132 ? 52.633 17.069 -18.198 1.00 52.56 132 SER A CA 1
ATOM 1017 C C . SER A 1 132 ? 51.581 16.032 -17.805 1.00 52.56 132 SER A C 1
ATOM 1019 O O . SER A 1 132 ? 51.223 15.195 -18.645 1.00 52.56 132 SER A O 1
ATOM 1021 N N . PRO A 1 133 ? 51.020 16.070 -16.580 1.00 52.72 133 PRO A N 1
ATOM 1022 C CA . PRO A 1 133 ? 50.033 15.088 -16.153 1.00 52.72 133 PRO A CA 1
ATOM 1023 C C . PRO A 1 133 ? 48.820 15.198 -17.078 1.00 52.72 133 PRO A C 1
ATOM 1025 O O . PRO A 1 133 ? 48.187 16.252 -17.158 1.00 52.72 133 PRO A O 1
ATOM 1028 N N . LYS A 1 134 ? 48.516 14.120 -17.813 1.00 55.31 134 LYS A N 1
ATOM 1029 C CA . LYS A 1 134 ? 47.412 14.058 -18.783 1.00 55.31 134 LYS A CA 1
ATOM 1030 C C . LYS A 1 134 ? 46.108 14.484 -18.102 1.00 55.31 134 LYS A C 1
ATOM 1032 O O . LYS A 1 134 ? 45.475 13.695 -17.400 1.00 55.31 134 LYS A O 1
ATOM 1037 N N . LYS A 1 135 ? 45.712 15.748 -18.291 1.00 59.53 135 LYS A N 1
ATOM 1038 C CA . LYS A 1 135 ? 44.473 16.310 -17.747 1.00 59.53 135 LYS A CA 1
ATOM 1039 C C . LYS A 1 135 ? 43.322 15.495 -18.319 1.00 59.53 135 LYS A C 1
ATOM 1041 O O . LYS A 1 135 ? 43.174 15.394 -19.536 1.00 59.53 135 LYS A O 1
ATOM 1046 N N . SER A 1 136 ? 42.553 14.850 -17.449 1.00 67.19 136 SER A N 1
ATOM 1047 C CA . SER A 1 136 ? 41.566 13.875 -17.885 1.00 67.19 136 SER A CA 1
ATOM 1048 C C . SER A 1 136 ? 40.495 14.567 -18.731 1.00 67.19 136 SER A C 1
ATOM 1050 O O . SER A 1 136 ? 39.769 15.435 -18.264 1.00 67.19 136 SER A O 1
ATOM 1052 N N . THR A 1 137 ? 40.363 14.159 -19.994 1.00 77.69 137 THR A N 1
ATOM 1053 C CA . THR A 1 137 ? 39.217 14.500 -20.862 1.00 77.69 137 THR A CA 1
ATOM 1054 C C . THR A 1 137 ? 37.930 13.798 -20.391 1.00 77.69 137 THR A C 1
ATOM 1056 O O . THR A 1 137 ? 36.853 13.972 -20.951 1.00 77.69 137 THR A O 1
ATOM 1059 N N . TRP A 1 138 ? 38.019 13.008 -19.320 1.00 75.56 138 TRP A N 1
ATOM 1060 C CA . TRP A 1 138 ? 36.931 12.237 -18.733 1.00 75.56 138 TRP A CA 1
ATOM 1061 C C . TRP A 1 138 ? 35.735 13.093 -18.260 1.00 75.56 138 TRP A C 1
ATOM 1063 O O . TRP A 1 138 ? 34.606 12.744 -18.611 1.00 75.56 138 TRP A O 1
ATOM 1073 N N . PRO A 1 139 ? 35.917 14.247 -17.580 1.00 85.38 139 PRO A N 1
ATOM 1074 C CA . PRO A 1 139 ? 34.807 15.135 -17.233 1.00 85.38 139 PRO A CA 1
ATOM 1075 C C . PRO A 1 139 ? 34.152 15.781 -18.465 1.00 85.38 139 PRO A C 1
ATOM 1077 O O . PRO A 1 139 ? 32.941 15.981 -18.481 1.00 85.38 139 PRO A O 1
ATOM 1080 N N . ILE A 1 140 ? 34.924 16.051 -19.525 1.00 85.50 140 ILE A N 1
ATOM 1081 C CA . ILE A 1 140 ? 34.407 16.608 -20.788 1.00 85.50 140 ILE A CA 1
ATOM 1082 C C . ILE A 1 140 ? 33.529 15.573 -21.500 1.00 85.50 140 ILE A C 1
ATOM 1084 O O . ILE A 1 140 ? 32.436 15.898 -21.954 1.00 85.50 140 ILE A O 1
ATOM 1088 N N . MET A 1 141 ? 33.954 14.307 -21.527 1.00 84.00 141 MET A N 1
ATOM 1089 C CA . MET A 1 141 ? 33.157 13.212 -22.090 1.00 84.00 141 MET A CA 1
ATOM 1090 C C . MET A 1 141 ? 31.875 12.952 -21.289 1.00 84.00 141 MET A C 1
ATOM 1092 O O . MET A 1 141 ? 30.834 12.686 -21.885 1.00 84.00 141 MET A O 1
ATOM 1096 N N . MET A 1 142 ? 31.919 13.081 -19.959 1.00 82.25 142 MET A N 1
ATOM 1097 C CA . MET A 1 142 ? 30.725 13.023 -19.105 1.00 82.25 142 MET A CA 1
ATOM 1098 C C . MET A 1 142 ? 29.730 14.136 -19.447 1.00 82.25 142 MET A C 1
ATOM 1100 O O . MET A 1 142 ? 28.540 13.874 -19.611 1.00 82.25 142 MET A O 1
ATOM 1104 N N . PHE A 1 143 ? 30.217 15.364 -19.622 1.00 85.06 143 PHE A N 1
ATOM 1105 C CA . PHE A 1 143 ? 29.372 16.498 -19.984 1.00 85.06 143 PHE A CA 1
ATOM 1106 C C . PHE A 1 143 ? 28.760 16.330 -21.383 1.00 85.06 143 PHE A C 1
ATOM 1108 O O . PHE A 1 143 ? 27.561 16.540 -21.568 1.00 85.06 143 PHE A O 1
ATOM 1115 N N . LEU A 1 144 ? 29.550 15.852 -22.352 1.00 87.75 144 LEU A N 1
ATOM 1116 C CA . LEU A 1 144 ? 29.089 15.597 -23.718 1.00 87.75 144 LEU A CA 1
ATOM 1117 C C . LEU A 1 144 ? 28.042 14.471 -23.773 1.00 87.75 144 LEU A C 1
ATOM 1119 O O . LEU A 1 144 ? 27.040 14.585 -24.480 1.00 87.75 144 LEU A O 1
ATOM 1123 N N . ALA A 1 145 ? 28.233 13.409 -22.985 1.00 86.50 145 ALA A N 1
ATOM 1124 C CA . ALA A 1 145 ? 27.285 12.304 -22.873 1.00 86.50 145 ALA A CA 1
ATOM 1125 C C . ALA A 1 145 ? 25.953 12.738 -22.247 1.00 86.50 145 ALA A C 1
ATOM 1127 O O . ALA A 1 145 ? 24.903 12.259 -22.665 1.00 86.50 145 ALA A O 1
ATOM 1128 N N . ILE A 1 146 ? 25.971 13.658 -21.279 1.00 90.19 146 ILE A N 1
ATOM 1129 C CA . ILE A 1 146 ? 24.750 14.193 -20.663 1.00 90.19 146 ILE A CA 1
ATOM 1130 C C . ILE A 1 146 ? 24.038 15.161 -21.613 1.00 90.19 146 ILE A C 1
ATOM 1132 O O . ILE A 1 146 ? 22.820 15.089 -21.735 1.00 90.19 146 ILE A O 1
ATOM 1136 N N . ILE A 1 147 ? 24.767 16.019 -22.330 1.00 92.75 147 ILE A N 1
ATOM 1137 C CA . ILE A 1 147 ? 24.170 16.938 -23.313 1.00 92.75 147 ILE A CA 1
ATOM 1138 C C . ILE A 1 147 ? 23.519 16.171 -24.464 1.00 92.75 147 ILE A C 1
ATOM 1140 O O . ILE A 1 147 ? 22.406 16.500 -24.868 1.00 92.75 147 ILE A O 1
ATOM 1144 N N . MET A 1 148 ? 24.187 15.139 -24.983 1.00 90.50 148 MET A N 1
ATOM 1145 C CA . MET A 1 148 ? 23.667 14.356 -26.104 1.00 90.50 148 MET A CA 1
ATOM 1146 C C . MET A 1 148 ? 22.641 13.305 -25.646 1.00 90.50 148 MET A C 1
ATOM 1148 O O . MET A 1 148 ? 21.636 13.070 -26.312 1.00 90.50 148 MET A O 1
ATOM 1152 N N . GLY A 1 149 ? 22.869 12.678 -24.491 1.00 84.44 149 GLY A N 1
ATOM 1153 C CA . GLY A 1 149 ? 22.033 11.605 -23.955 1.00 84.44 149 GLY A CA 1
ATOM 1154 C C . GLY A 1 149 ? 20.829 12.093 -23.157 1.00 84.44 149 GLY A C 1
ATOM 1155 O O . GLY A 1 149 ? 19.808 11.414 -23.150 1.00 84.44 149 GLY A O 1
ATOM 1156 N N . GLY A 1 150 ? 20.908 13.264 -22.524 1.00 88.06 150 GLY A N 1
ATOM 1157 C CA . GLY A 1 150 ? 19.855 13.844 -21.689 1.00 88.06 150 GLY A CA 1
ATOM 1158 C C . GLY A 1 150 ? 18.531 14.034 -22.433 1.00 88.06 150 GLY A C 1
ATOM 1159 O O . GLY A 1 150 ? 17.527 13.468 -21.996 1.00 88.06 150 GLY A O 1
ATOM 1160 N N . PRO A 1 151 ? 18.507 14.729 -23.586 1.00 90.31 151 PRO A N 1
ATOM 1161 C CA . PRO A 1 151 ? 17.290 14.905 -24.378 1.00 90.31 151 PRO A CA 1
ATOM 1162 C C . PRO A 1 151 ? 16.663 13.571 -24.807 1.00 90.31 151 PRO A C 1
ATOM 1164 O O . PRO A 1 151 ? 15.447 13.395 -24.730 1.00 90.31 151 PRO A O 1
ATOM 1167 N N . TYR A 1 152 ? 17.494 12.595 -25.182 1.00 88.50 152 TYR A N 1
ATOM 1168 C CA . TYR A 1 152 ? 17.038 11.261 -25.571 1.00 88.50 152 TYR A CA 1
ATOM 1169 C C . TYR A 1 152 ? 16.499 10.449 -24.378 1.00 88.50 152 TYR A C 1
ATOM 1171 O O . TYR A 1 152 ? 15.468 9.785 -24.500 1.00 88.50 152 TYR A O 1
ATOM 1179 N N . LEU A 1 153 ? 17.152 10.518 -23.211 1.00 83.81 153 LEU A N 1
ATOM 1180 C CA . LEU A 1 153 ? 16.709 9.847 -21.983 1.00 83.81 153 LEU A CA 1
ATOM 1181 C C . LEU A 1 153 ? 15.376 10.409 -21.495 1.00 83.81 153 LEU A C 1
ATOM 1183 O O . LEU A 1 153 ? 14.491 9.637 -21.135 1.00 83.81 153 LEU A O 1
ATOM 1187 N N . ILE A 1 154 ? 15.215 11.733 -21.525 1.00 84.38 154 ILE A N 1
ATOM 1188 C CA . ILE A 1 154 ? 13.966 12.402 -21.152 1.00 84.38 154 ILE A CA 1
ATOM 1189 C C . ILE A 1 154 ? 12.845 11.983 -22.105 1.00 84.38 154 ILE A C 1
ATOM 1191 O O . ILE A 1 154 ? 11.782 11.565 -21.647 1.00 84.38 154 ILE A O 1
ATOM 1195 N N . TRP A 1 155 ? 13.091 11.999 -23.419 1.00 82.56 155 TRP A N 1
ATOM 1196 C CA . TRP A 1 155 ? 12.114 11.533 -24.405 1.00 82.56 155 TRP A CA 1
ATOM 1197 C C . TRP A 1 155 ? 11.719 10.065 -24.183 1.00 82.56 155 TRP A C 1
ATOM 1199 O O . TRP A 1 155 ? 10.538 9.719 -24.240 1.00 82.56 155 TRP A O 1
ATOM 1209 N N . ARG A 1 156 ? 12.681 9.203 -23.838 1.00 81.19 156 ARG A N 1
ATOM 1210 C CA . ARG A 1 156 ? 12.434 7.784 -23.555 1.00 81.19 156 ARG A CA 1
ATOM 1211 C C . ARG A 1 156 ? 11.659 7.555 -22.255 1.00 81.19 156 ARG A C 1
ATOM 1213 O O . ARG A 1 156 ? 10.816 6.661 -22.208 1.00 81.19 156 ARG A O 1
ATOM 1220 N N . LEU A 1 157 ? 11.910 8.360 -21.224 1.00 80.25 157 LEU A N 1
ATOM 1221 C CA . LEU A 1 157 ? 11.202 8.286 -19.944 1.00 80.25 157 LEU A CA 1
ATOM 1222 C C . LEU A 1 157 ? 9.766 8.803 -20.069 1.00 80.25 157 LEU A C 1
ATOM 1224 O O . LEU A 1 157 ? 8.843 8.108 -19.650 1.00 80.25 157 LEU A O 1
ATOM 1228 N N . ILE A 1 158 ? 9.555 9.951 -20.717 1.00 78.31 158 ILE A N 1
ATOM 1229 C CA . ILE A 1 158 ? 8.211 10.515 -20.921 1.00 78.31 158 ILE A CA 1
ATOM 1230 C C . ILE A 1 158 ? 7.359 9.573 -21.783 1.00 78.31 158 ILE A C 1
ATOM 1232 O O . ILE A 1 158 ? 6.220 9.284 -21.426 1.00 78.31 158 ILE A O 1
ATOM 1236 N N . SER A 1 159 ? 7.928 9.000 -22.848 1.00 68.75 159 SER A N 1
ATOM 1237 C CA . SER A 1 159 ? 7.211 8.059 -23.726 1.00 68.75 159 SER A CA 1
ATOM 1238 C C . SER A 1 159 ? 6.811 6.752 -23.028 1.0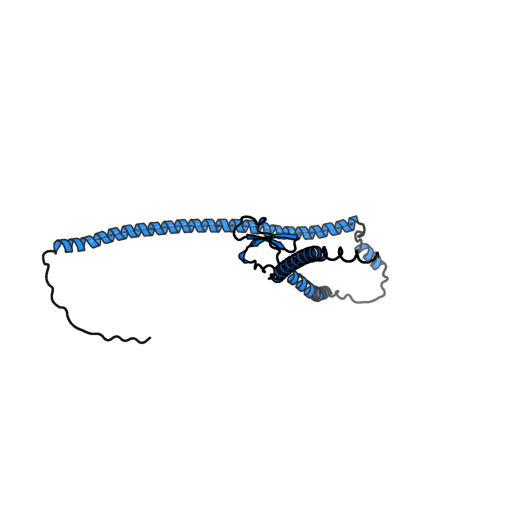0 68.75 159 SER A C 1
ATOM 1240 O O . SER A 1 159 ? 5.871 6.087 -23.451 1.00 68.75 159 SER A O 1
ATOM 1242 N N . SER A 1 160 ? 7.504 6.363 -21.952 1.00 62.12 160 SER A N 1
ATOM 1243 C CA . SER A 1 160 ? 7.148 5.170 -21.170 1.00 62.12 160 SER A CA 1
ATOM 1244 C C . SER A 1 160 ? 5.990 5.394 -20.188 1.00 62.12 160 SER A C 1
ATOM 1246 O O . SER A 1 160 ? 5.373 4.428 -19.744 1.00 62.12 160 SER A O 1
ATOM 1248 N N . VAL A 1 161 ? 5.682 6.657 -19.865 1.00 63.09 161 VAL A N 1
ATOM 1249 C CA . VAL A 1 161 ? 4.689 7.048 -18.846 1.00 63.09 161 VAL A CA 1
ATOM 1250 C C . VAL A 1 161 ? 3.362 7.502 -19.470 1.00 63.09 161 VAL A C 1
ATOM 1252 O O . VAL A 1 161 ? 2.369 7.673 -18.767 1.00 63.09 161 VAL A O 1
ATOM 1255 N N . THR A 1 162 ? 3.272 7.632 -20.794 1.00 51.00 162 THR A N 1
ATOM 1256 C CA . THR A 1 162 ? 2.003 7.943 -21.465 1.00 51.00 162 THR A CA 1
ATOM 1257 C C . THR A 1 162 ? 1.113 6.701 -21.591 1.00 51.00 162 THR A C 1
ATOM 1259 O O . THR A 1 162 ? 0.985 6.118 -22.665 1.00 51.00 162 THR A O 1
ATOM 1262 N N . GLN A 1 163 ? 0.447 6.299 -20.503 1.00 54.28 163 GLN A N 1
ATOM 1263 C CA . GLN A 1 163 ? -0.873 5.671 -20.635 1.00 54.28 163 GLN A CA 1
ATOM 1264 C C . GLN A 1 163 ? -1.867 6.803 -20.893 1.00 54.28 163 GLN A C 1
ATOM 1266 O O . GLN A 1 163 ? -2.323 7.469 -19.967 1.00 54.28 163 GLN A O 1
ATOM 1271 N N . THR A 1 164 ? -2.118 7.089 -22.169 1.00 48.69 164 THR A N 1
ATOM 1272 C CA . THR A 1 164 ? -2.971 8.199 -22.601 1.00 48.69 164 THR A CA 1
ATOM 1273 C C . THR A 1 164 ? -4.400 8.016 -22.066 1.00 48.69 164 THR A C 1
ATOM 1275 O O . THR A 1 164 ? -5.046 7.015 -22.396 1.00 48.69 164 THR A O 1
ATOM 1278 N N . PRO A 1 165 ? -4.946 8.965 -21.281 1.00 44.25 165 PRO A N 1
ATOM 1279 C CA . PRO A 1 165 ? -6.370 8.995 -20.968 1.00 44.25 165 PRO A CA 1
ATOM 1280 C C . PRO A 1 165 ? -7.156 9.133 -22.277 1.00 44.25 165 PRO A C 1
ATOM 1282 O O . PRO A 1 165 ? -7.014 10.131 -22.979 1.00 44.25 165 PRO A O 1
ATOM 1285 N N . GLY A 1 166 ? -7.951 8.121 -22.631 1.00 54.53 166 GLY A N 1
ATOM 1286 C CA . GLY A 1 166 ? -8.712 8.098 -23.888 1.00 54.53 166 GLY A CA 1
ATOM 1287 C C . GLY A 1 166 ? -8.276 7.045 -24.908 1.00 54.53 166 GLY A C 1
ATOM 1288 O O . GLY A 1 166 ? -8.763 7.080 -26.034 1.00 54.53 166 GLY A O 1
ATOM 1289 N N . GLN A 1 167 ? -7.405 6.099 -24.541 1.00 60.94 167 GLN A N 1
ATOM 1290 C CA . GLN A 1 167 ? -7.160 4.918 -25.370 1.00 60.94 167 GLN A CA 1
ATOM 1291 C C . GLN A 1 167 ? -8.475 4.153 -25.589 1.00 60.94 167 GLN A C 1
ATOM 1293 O O . GLN A 1 167 ? -9.144 3.755 -24.633 1.00 60.94 167 GLN A O 1
ATOM 1298 N N . GLU A 1 168 ? -8.871 3.989 -26.850 1.00 59.34 168 GLU A N 1
ATOM 1299 C CA . GLU A 1 168 ? -10.096 3.290 -27.225 1.00 59.34 168 GLU A CA 1
ATOM 1300 C C . GLU A 1 168 ? -9.906 1.788 -26.995 1.00 59.34 168 GLU A C 1
ATOM 1302 O O . GLU A 1 168 ? -9.190 1.102 -27.722 1.00 59.34 168 GLU A O 1
ATOM 1307 N N . ILE A 1 169 ? -10.522 1.266 -25.938 1.00 67.44 169 ILE A N 1
ATOM 1308 C CA . ILE A 1 169 ? -10.420 -0.150 -25.593 1.00 67.44 169 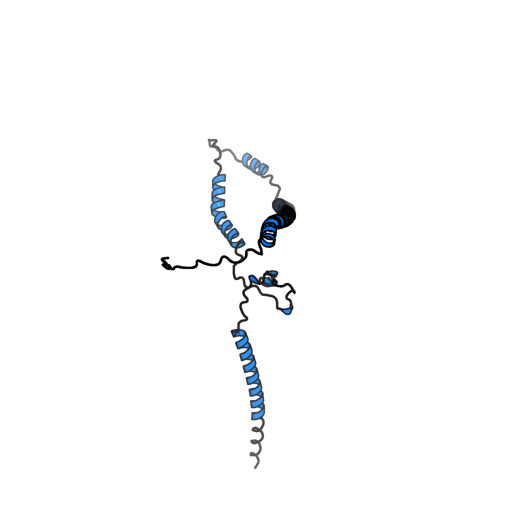ILE A CA 1
ATOM 1309 C C . ILE A 1 169 ? -11.618 -0.880 -26.194 1.00 67.44 169 ILE A C 1
ATOM 1311 O O . ILE A 1 169 ? -12.772 -0.554 -25.899 1.00 67.44 169 ILE A O 1
ATOM 1315 N N . LYS A 1 170 ? -11.361 -1.905 -27.013 1.00 68.56 170 LYS A N 1
ATOM 1316 C CA . LYS A 1 170 ? -12.420 -2.763 -27.555 1.00 68.56 170 LYS A CA 1
ATOM 1317 C C . LYS A 1 170 ? -12.920 -3.679 -26.443 1.00 68.56 170 LYS A C 1
ATOM 1319 O O . LYS A 1 170 ? -12.259 -4.640 -26.048 1.00 68.56 170 LYS A O 1
ATOM 1324 N N . VAL A 1 171 ? -14.087 -3.346 -25.905 1.00 72.19 171 VAL A N 1
ATOM 1325 C CA . VAL A 1 171 ? -14.756 -4.135 -24.866 1.00 72.19 171 VAL A CA 1
ATOM 1326 C C . VAL A 1 171 ? -15.357 -5.394 -25.492 1.00 72.19 171 VAL A C 1
ATOM 1328 O O . VAL A 1 171 ? -15.987 -5.326 -26.549 1.00 72.19 171 VAL A O 1
ATOM 1331 N N . ALA A 1 172 ? -15.173 -6.546 -24.843 1.00 73.31 172 ALA A N 1
ATOM 1332 C CA . ALA A 1 172 ? -15.705 -7.812 -25.333 1.00 73.31 172 ALA A CA 1
ATOM 1333 C C . ALA A 1 172 ? -17.254 -7.808 -25.354 1.00 73.31 172 ALA A C 1
ATOM 1335 O O . ALA A 1 172 ? -17.881 -7.205 -24.469 1.00 73.31 172 ALA A O 1
ATOM 1336 N N . PRO A 1 173 ? -17.895 -8.490 -26.326 1.00 70.12 173 PRO A N 1
ATOM 1337 C CA . PRO A 1 173 ? -19.350 -8.634 -26.385 1.00 70.12 173 PRO A CA 1
ATOM 1338 C C . PRO A 1 173 ? -19.925 -9.160 -25.066 1.00 70.12 173 PRO A C 1
ATOM 1340 O O . PRO A 1 173 ? -19.310 -10.004 -24.416 1.00 70.12 173 PRO A O 1
ATOM 1343 N N . LYS A 1 174 ? -21.120 -8.688 -24.682 1.00 63.28 174 LYS A N 1
ATOM 1344 C CA . LYS A 1 174 ? -21.770 -9.025 -23.396 1.00 63.28 174 LYS A CA 1
ATOM 1345 C C . LYS A 1 174 ? -21.928 -10.530 -23.152 1.00 63.28 174 LYS A C 1
ATOM 1347 O O . LYS A 1 174 ? -21.957 -10.950 -22.004 1.00 63.28 174 LYS A O 1
ATOM 1352 N N . GLU A 1 175 ? -21.995 -11.321 -24.215 1.00 71.50 175 GLU A N 1
ATOM 1353 C CA . GLU A 1 175 ? -22.132 -12.781 -24.179 1.00 71.50 175 GLU A CA 1
ATOM 1354 C C . GLU A 1 175 ? -20.889 -13.494 -23.615 1.00 71.50 175 GLU A C 1
ATOM 1356 O O . GLU A 1 175 ? -21.018 -14.559 -23.021 1.00 71.50 175 GLU A O 1
ATOM 1361 N N . ILE A 1 176 ? -19.700 -12.893 -23.750 1.00 78.31 176 ILE A N 1
ATOM 1362 C CA . ILE A 1 176 ? -18.405 -13.470 -23.333 1.00 78.31 176 ILE A CA 1
ATOM 1363 C C . ILE A 1 176 ? -17.899 -12.806 -22.036 1.00 78.31 176 ILE A C 1
ATOM 1365 O O . ILE A 1 176 ? -16.824 -13.118 -21.523 1.00 78.31 176 ILE A O 1
ATOM 1369 N N . GLN A 1 177 ? -18.663 -11.869 -21.467 1.00 76.81 177 GLN A N 1
ATOM 1370 C CA . GLN A 1 177 ? -18.232 -11.166 -20.264 1.00 76.81 177 GLN A CA 1
ATOM 1371 C C . GLN A 1 177 ? -18.288 -12.090 -19.034 1.00 76.81 177 GLN A C 1
ATOM 1373 O O . GLN A 1 177 ? -19.282 -12.793 -18.827 1.00 76.81 177 GLN A O 1
ATOM 1378 N N . PRO A 1 178 ? -17.242 -12.091 -18.187 1.00 70.25 178 PRO A N 1
ATOM 1379 C CA . PRO A 1 178 ? -17.238 -12.878 -16.962 1.00 70.25 178 PRO A CA 1
ATOM 1380 C C . PRO A 1 178 ? -18.331 -12.375 -16.006 1.00 70.25 178 PRO A C 1
ATOM 1382 O O . PRO A 1 178 ? -18.630 -11.182 -15.958 1.00 70.25 178 PRO A O 1
ATOM 1385 N N . ARG A 1 179 ? -18.917 -13.269 -15.199 1.00 71.75 179 ARG A N 1
ATOM 1386 C CA . ARG A 1 179 ? -19.971 -12.935 -14.216 1.00 71.75 179 ARG A CA 1
ATOM 1387 C C . ARG A 1 179 ? -19.418 -12.220 -12.969 1.00 71.75 179 ARG A C 1
ATOM 1389 O O . ARG A 1 179 ? -19.732 -12.597 -11.845 1.00 71.75 179 ARG A O 1
ATOM 1396 N N . ILE A 1 180 ? -18.577 -11.205 -13.151 1.00 73.06 180 ILE A N 1
ATOM 1397 C CA . ILE A 1 180 ? -17.953 -10.442 -12.066 1.00 73.06 180 ILE A CA 1
ATOM 1398 C C . ILE A 1 180 ? -18.541 -9.029 -12.085 1.00 73.06 180 ILE A C 1
ATOM 1400 O O . ILE A 1 180 ? -18.381 -8.282 -13.049 1.00 73.06 180 ILE A O 1
ATOM 1404 N N . LYS A 1 181 ? -19.258 -8.654 -11.020 1.00 66.44 181 LYS A N 1
ATOM 1405 C CA . LYS A 1 181 ? -19.897 -7.334 -10.917 1.00 66.44 181 LYS A CA 1
ATOM 1406 C C . LYS A 1 181 ? -18.829 -6.235 -10.910 1.00 66.44 181 LYS A C 1
ATOM 1408 O O . LYS A 1 181 ? -17.932 -6.258 -10.075 1.00 66.44 181 LYS A O 1
ATOM 1413 N N . GLY A 1 182 ? -18.950 -5.268 -11.820 1.00 73.19 182 GLY A N 1
ATOM 1414 C CA . GLY A 1 182 ? -18.081 -4.086 -11.864 1.00 73.19 182 GLY A CA 1
ATOM 1415 C C . GLY A 1 182 ? -16.753 -4.267 -12.603 1.00 73.19 182 GLY A C 1
ATOM 1416 O O . GLY A 1 182 ? -15.945 -3.344 -12.600 1.00 73.19 182 GLY A O 1
ATOM 1417 N N . TRP A 1 183 ? -16.532 -5.403 -13.266 1.00 78.94 183 TRP A N 1
ATOM 1418 C CA . TRP A 1 183 ? -15.318 -5.682 -14.031 1.00 78.94 183 TRP A CA 1
ATOM 1419 C C . TRP A 1 183 ? -15.676 -6.052 -15.470 1.00 78.94 183 TRP A C 1
ATOM 1421 O O . TRP A 1 183 ? -16.549 -6.884 -15.703 1.00 78.94 183 TRP A O 1
ATOM 1431 N N . LEU A 1 184 ? -15.011 -5.432 -16.441 1.00 76.81 184 LEU A N 1
ATOM 1432 C CA . LEU A 1 184 ? -15.240 -5.661 -17.864 1.00 76.81 184 LEU A CA 1
ATOM 1433 C C . LEU A 1 184 ? -14.015 -6.322 -18.485 1.00 76.81 184 LEU A C 1
ATOM 1435 O O . LEU A 1 184 ? -12.881 -5.906 -18.250 1.00 76.81 184 LEU A O 1
ATOM 1439 N N . LEU A 1 185 ? -14.252 -7.341 -19.309 1.00 77.50 185 LEU A N 1
ATOM 1440 C CA . LEU A 1 185 ? -13.216 -7.898 -20.166 1.00 77.50 185 LEU A CA 1
ATOM 1441 C C . LEU A 1 185 ? -13.018 -6.955 -21.352 1.00 77.50 185 LEU A C 1
ATOM 1443 O O . LEU A 1 185 ? -13.950 -6.708 -22.124 1.00 77.50 185 LEU A O 1
ATOM 1447 N N . ALA A 1 186 ? -11.811 -6.427 -21.495 1.00 77.62 186 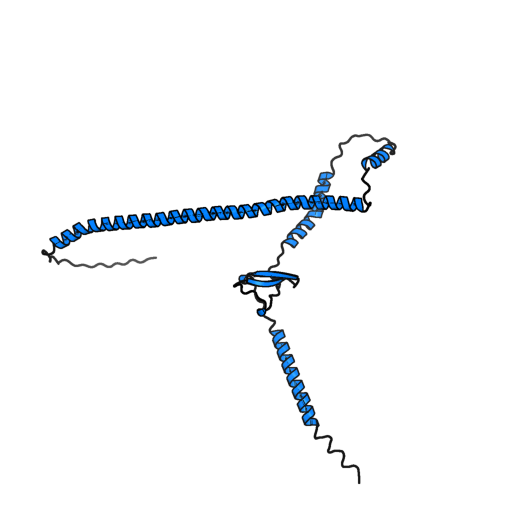ALA A N 1
ATOM 1448 C CA . ALA A 1 186 ? -11.492 -5.497 -22.560 1.00 77.62 186 ALA A CA 1
ATOM 1449 C C . ALA A 1 186 ? -10.123 -5.825 -23.161 1.00 77.62 186 ALA A C 1
ATOM 1451 O O . ALA A 1 186 ? -9.229 -6.345 -22.488 1.00 77.62 186 ALA A O 1
ATOM 1452 N N . SER A 1 187 ? -9.978 -5.561 -24.455 1.00 70.44 187 SER A N 1
ATOM 1453 C CA . SER A 1 187 ? -8.727 -5.766 -25.170 1.00 70.44 187 SER A CA 1
ATOM 1454 C C . SER A 1 187 ? -8.203 -4.438 -25.684 1.00 70.44 187 SER A C 1
ATOM 1456 O O . SER A 1 187 ? -8.902 -3.706 -26.389 1.00 70.44 187 SER A O 1
ATOM 1458 N N . VAL A 1 188 ? -6.960 -4.142 -25.319 1.00 67.81 188 VAL A N 1
ATOM 1459 C CA . VAL A 1 188 ? -6.205 -3.028 -25.880 1.00 67.81 188 VAL A CA 1
ATOM 1460 C C . VAL A 1 188 ? -5.652 -3.510 -27.222 1.00 67.81 188 VAL A C 1
ATOM 1462 O O . VAL A 1 188 ? -4.883 -4.475 -27.268 1.00 67.81 188 VAL A O 1
ATOM 1465 N N . ASP A 1 189 ? -6.146 -2.917 -28.310 1.00 60.31 189 ASP A N 1
ATOM 1466 C CA . ASP A 1 189 ? -5.699 -3.147 -29.693 1.00 60.31 189 ASP A CA 1
A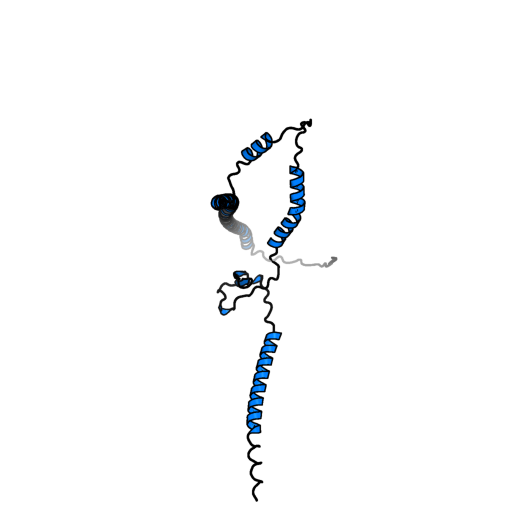TOM 1467 C C . ASP A 1 189 ? -5.771 -4.604 -30.202 1.00 60.31 189 ASP A C 1
ATOM 1469 O O . ASP A 1 189 ? -5.138 -4.969 -31.188 1.00 60.31 189 ASP A O 1
ATOM 1473 N N . GLY A 1 190 ? -6.573 -5.458 -29.553 1.00 60.81 190 GLY A N 1
ATOM 1474 C CA . GLY A 1 190 ? -6.780 -6.855 -29.956 1.00 60.81 190 GLY A CA 1
ATOM 1475 C C . GLY A 1 190 ? -5.643 -7.815 -29.589 1.00 60.81 190 GLY A C 1
ATOM 1476 O O . GLY A 1 190 ? -5.762 -9.007 -29.859 1.00 60.81 190 GLY A O 1
ATOM 1477 N N . GLN A 1 191 ? -4.562 -7.333 -28.964 1.00 58.44 191 GLN A N 1
ATOM 1478 C CA . GLN A 1 191 ? -3.392 -8.155 -28.619 1.00 58.44 191 GLN A CA 1
ATOM 1479 C C . GLN A 1 191 ? -3.237 -8.416 -27.120 1.00 58.44 191 GLN A C 1
ATOM 1481 O O . GLN A 1 191 ? -2.680 -9.440 -26.729 1.00 58.44 191 GLN A O 1
ATOM 1486 N N . LYS A 1 192 ? -3.739 -7.520 -26.260 1.00 60.59 192 LYS A N 1
ATOM 1487 C CA . LYS A 1 192 ? -3.604 -7.650 -24.804 1.00 60.59 192 LYS A CA 1
ATOM 1488 C C . LYS A 1 192 ? -4.977 -7.643 -24.147 1.00 60.59 192 LYS A C 1
ATOM 1490 O O . LYS A 1 192 ? -5.632 -6.606 -24.063 1.00 60.59 192 LYS A O 1
ATOM 1495 N N . THR A 1 193 ? -5.438 -8.817 -23.726 1.00 69.00 193 THR A N 1
ATOM 1496 C CA . THR A 1 193 ? -6.713 -9.002 -23.018 1.00 69.00 193 THR A CA 1
ATOM 1497 C C . THR A 1 193 ? -6.512 -8.838 -21.516 1.00 69.00 193 THR A C 1
ATOM 1499 O O . THR A 1 193 ? -5.646 -9.494 -20.937 1.00 69.00 193 THR A O 1
ATOM 1502 N N . GLY A 1 194 ? -7.314 -7.985 -20.881 1.00 76.94 194 GLY A N 1
ATOM 1503 C CA . GLY A 1 194 ? -7.259 -7.737 -19.443 1.00 76.94 194 GLY A CA 1
ATOM 1504 C C . GLY A 1 194 ? -8.632 -7.421 -18.859 1.00 76.94 194 GLY A C 1
ATOM 1505 O O . GLY A 1 194 ? -9.577 -7.088 -19.576 1.00 76.94 194 GLY A O 1
ATOM 1506 N N . ILE A 1 195 ? -8.744 -7.547 -17.540 1.00 79.44 195 ILE A N 1
ATOM 1507 C CA . ILE A 1 195 ? -9.950 -7.172 -16.804 1.00 79.44 195 ILE A CA 1
ATOM 1508 C C . ILE A 1 195 ? -9.784 -5.721 -16.346 1.00 79.44 195 ILE A C 1
ATOM 1510 O O . ILE A 1 195 ? -8.799 -5.392 -15.688 1.00 79.44 195 ILE A O 1
ATOM 1514 N N . ILE A 1 196 ? -10.733 -4.855 -16.696 1.00 76.38 196 ILE A N 1
ATOM 1515 C CA . ILE A 1 196 ? -10.704 -3.425 -16.375 1.00 76.38 196 ILE A CA 1
ATOM 1516 C C . ILE A 1 196 ? -11.900 -3.088 -15.475 1.00 76.38 196 ILE A C 1
ATOM 1518 O O . ILE A 1 196 ? -13.017 -3.528 -15.770 1.00 76.38 196 ILE A O 1
ATOM 1522 N N . PRO A 1 197 ? -11.719 -2.320 -14.385 1.00 73.50 197 PRO A N 1
ATOM 1523 C CA . PRO A 1 197 ? -12.836 -1.874 -13.562 1.00 73.50 197 PRO A CA 1
ATOM 1524 C C . PRO A 1 197 ? -13.802 -1.000 -14.376 1.00 73.50 197 PRO A C 1
ATOM 1526 O O . PRO A 1 197 ? -13.401 -0.023 -15.011 1.00 73.50 197 PRO A O 1
ATOM 1529 N N . GLY A 1 198 ? -15.094 -1.324 -14.334 1.00 65.25 198 GLY A N 1
ATOM 1530 C CA . GLY A 1 198 ? -16.133 -0.688 -15.151 1.00 65.25 198 GLY A CA 1
ATOM 1531 C C . GLY A 1 198 ? -16.338 0.805 -14.874 1.00 65.25 198 GLY A C 1
ATOM 1532 O O . GLY A 1 198 ? -16.805 1.522 -15.752 1.00 65.25 198 GLY A O 1
ATOM 1533 N N . ASN A 1 199 ? -15.921 1.295 -13.701 1.00 71.81 199 ASN A N 1
ATOM 1534 C CA . ASN A 1 199 ? -16.029 2.708 -13.314 1.00 71.81 199 ASN A CA 1
ATOM 1535 C C . ASN A 1 199 ? -15.140 3.650 -14.148 1.00 71.81 199 ASN A C 1
ATOM 1537 O O . ASN A 1 199 ? -15.342 4.860 -14.112 1.00 71.81 199 ASN A O 1
ATOM 1541 N N . TYR A 1 200 ? -14.172 3.110 -14.895 1.00 58.00 200 TYR A N 1
ATOM 1542 C CA . TYR A 1 200 ? -13.201 3.883 -15.677 1.00 58.00 200 TYR A CA 1
ATOM 1543 C C . TYR A 1 200 ? -13.429 3.778 -17.194 1.00 58.00 200 TYR A C 1
ATOM 1545 O O . TYR A 1 200 ? -12.626 4.287 -17.973 1.00 58.00 200 TYR A O 1
ATOM 1553 N N . VAL A 1 201 ? -14.518 3.133 -17.634 1.00 66.25 201 VAL A N 1
ATOM 1554 C CA . VAL A 1 201 ? -14.818 2.918 -19.057 1.00 66.25 201 VAL A CA 1
ATOM 1555 C C . VAL A 1 201 ? -16.042 3.736 -19.464 1.00 66.25 201 VAL A C 1
ATOM 1557 O O . VAL A 1 201 ? -17.170 3.445 -19.069 1.00 66.25 201 VAL A O 1
ATOM 1560 N N . LYS A 1 202 ? -15.835 4.756 -20.303 1.00 65.19 202 LYS A N 1
ATOM 1561 C CA . LYS A 1 202 ? -16.924 5.506 -20.937 1.00 65.19 202 LYS A CA 1
ATOM 1562 C C . LYS A 1 202 ? -17.282 4.820 -22.250 1.00 65.19 202 LYS A C 1
ATOM 1564 O O . LYS A 1 202 ? -16.516 4.876 -23.206 1.00 65.19 202 LYS A O 1
ATOM 1569 N N . VAL A 1 203 ? -18.439 4.161 -22.297 1.00 63.56 203 VAL A N 1
ATOM 1570 C CA . VAL A 1 203 ? -18.938 3.534 -23.528 1.00 63.56 203 VAL A CA 1
ATOM 1571 C C . VAL A 1 203 ? -19.226 4.637 -24.551 1.00 63.56 203 VAL A C 1
ATOM 1573 O O . VAL A 1 203 ? -20.249 5.317 -24.465 1.00 63.56 203 VAL A O 1
ATOM 1576 N N . LEU A 1 204 ? -18.320 4.831 -25.512 1.00 59.69 204 LEU A N 1
ATOM 1577 C CA . LEU A 1 204 ? -18.609 5.584 -26.728 1.00 59.69 204 LEU A CA 1
ATOM 1578 C C . LEU A 1 204 ? -19.655 4.779 -27.502 1.00 59.69 204 LEU A C 1
ATOM 1580 O O . LEU A 1 204 ? -19.421 3.648 -27.925 1.00 59.69 204 LEU A O 1
ATOM 1584 N N . GLY A 1 205 ? -20.876 5.309 -27.542 1.00 56.16 205 GLY A N 1
ATOM 1585 C CA . GLY A 1 205 ? -22.019 4.622 -28.126 1.00 56.16 205 GLY A CA 1
ATOM 1586 C C . GLY A 1 205 ? -21.758 4.241 -29.582 1.00 56.16 205 GLY A C 1
ATOM 1587 O O . GLY A 1 205 ? -21.132 4.998 -30.317 1.00 56.16 205 GLY A O 1
ATOM 1588 N N . LYS A 1 206 ? -22.276 3.074 -29.989 1.00 58.44 206 LYS A N 1
ATOM 1589 C CA . LYS A 1 206 ? -22.286 2.619 -31.386 1.00 58.44 206 LYS A CA 1
ATOM 1590 C C . LYS A 1 206 ? -22.700 3.765 -32.302 1.00 58.44 206 LYS A C 1
ATOM 1592 O O . LYS A 1 206 ? -23.713 4.418 -32.035 1.00 58.44 206 LYS A O 1
ATOM 1597 N N . ASP A 1 207 ? -21.932 3.969 -33.366 1.00 66.31 207 ASP A N 1
ATOM 1598 C CA . ASP A 1 207 ? -22.132 5.045 -34.326 1.00 66.31 207 ASP A CA 1
ATOM 1599 C C . ASP A 1 207 ? -23.547 4.966 -34.918 1.00 66.31 207 ASP A C 1
ATOM 1601 O O . ASP A 1 207 ? -23.849 4.174 -35.817 1.00 66.31 207 ASP A O 1
ATOM 1605 N N . LYS A 1 208 ? -24.471 5.760 -34.361 1.00 64.75 208 LYS A N 1
ATOM 1606 C CA . LYS A 1 208 ? -25.894 5.733 -34.737 1.00 64.75 208 LYS A CA 1
ATOM 1607 C C . LYS A 1 208 ? -26.075 6.077 -36.214 1.00 64.75 208 LYS A C 1
ATOM 1609 O O . LYS A 1 208 ? -27.052 5.645 -36.822 1.00 64.75 208 LYS A O 1
ATOM 1614 N N . ALA A 1 209 ? -25.133 6.826 -36.790 1.00 69.75 209 ALA A N 1
ATOM 1615 C CA . ALA A 1 209 ? -25.075 7.123 -38.214 1.00 69.75 209 ALA A CA 1
ATOM 1616 C C . ALA A 1 209 ? -24.889 5.850 -39.050 1.00 69.75 209 ALA A C 1
ATOM 1618 O O . ALA A 1 209 ? -25.608 5.656 -40.028 1.00 69.75 209 ALA A O 1
ATOM 1619 N N . LEU A 1 210 ? -24.002 4.950 -38.622 1.00 66.12 210 LEU A N 1
ATOM 1620 C CA . LEU A 1 210 ? -23.706 3.709 -39.329 1.00 66.12 210 LEU A CA 1
ATOM 1621 C C . LEU A 1 210 ? -24.869 2.713 -39.211 1.00 66.12 210 LEU A C 1
ATOM 1623 O O . LEU A 1 210 ? -25.260 2.115 -40.210 1.00 66.12 210 LEU A O 1
ATOM 1627 N N . GLU A 1 211 ? -25.535 2.626 -38.052 1.00 76.38 211 GLU A N 1
ATOM 1628 C CA . GLU A 1 211 ? -26.794 1.867 -37.946 1.00 76.38 211 GLU A CA 1
ATOM 1629 C C . GLU A 1 211 ? -27.911 2.457 -38.817 1.00 76.38 211 GLU A C 1
ATOM 1631 O O . GLU A 1 211 ? -28.667 1.713 -39.446 1.00 76.38 211 GLU A O 1
ATOM 1636 N N . LYS A 1 212 ? -28.034 3.789 -38.877 1.00 79.31 212 LYS A N 1
ATOM 1637 C CA . LYS A 1 212 ? -29.047 4.451 -39.708 1.00 79.31 212 LYS A CA 1
ATOM 1638 C C . LYS A 1 212 ? -28.773 4.209 -41.191 1.00 79.31 212 LYS A C 1
ATOM 1640 O O . LYS A 1 212 ? -29.715 3.919 -41.922 1.00 79.31 212 LYS A O 1
ATOM 1645 N N . LEU A 1 213 ? -27.508 4.248 -41.614 1.00 77.44 213 LEU A N 1
ATOM 1646 C CA . LEU A 1 213 ? -27.085 3.915 -42.974 1.00 77.44 213 LEU A CA 1
ATOM 1647 C C . LEU A 1 213 ? -27.343 2.445 -43.303 1.00 77.44 213 LEU A C 1
ATOM 1649 O O . LEU A 1 213 ? -27.950 2.176 -44.332 1.00 77.44 213 LEU A O 1
ATOM 1653 N N . ILE A 1 214 ? -26.999 1.501 -42.421 1.00 81.50 214 ILE A N 1
ATOM 1654 C CA . ILE A 1 214 ? -27.306 0.077 -42.633 1.00 81.50 214 ILE A CA 1
ATOM 1655 C C . ILE A 1 214 ? -28.818 -0.134 -42.760 1.00 81.50 214 ILE A C 1
ATOM 1657 O O . ILE A 1 214 ? -29.263 -0.813 -43.683 1.00 81.50 214 ILE A O 1
ATOM 1661 N N . ARG A 1 215 ? -29.633 0.484 -41.893 1.00 82.88 215 ARG A N 1
ATOM 1662 C CA . ARG A 1 215 ? -31.102 0.398 -41.987 1.00 82.88 215 ARG A CA 1
ATOM 1663 C C . ARG A 1 215 ? -31.635 1.032 -43.271 1.00 82.88 215 ARG A C 1
ATOM 1665 O O . ARG A 1 215 ? -32.572 0.494 -43.858 1.00 82.88 215 ARG A O 1
ATOM 1672 N N . LEU A 1 216 ? -31.058 2.150 -43.715 1.00 84.69 216 LEU A N 1
ATOM 1673 C CA . LEU A 1 216 ? -31.426 2.802 -44.973 1.00 84.69 216 LEU A CA 1
ATOM 1674 C C . LEU A 1 216 ? -31.052 1.944 -46.181 1.00 84.69 216 LEU A C 1
ATOM 1676 O O . LEU A 1 216 ? -31.894 1.768 -47.056 1.00 84.69 216 LEU A O 1
ATOM 1680 N N . LEU A 1 217 ? -29.860 1.346 -46.195 1.00 85.38 217 LEU A N 1
ATOM 1681 C CA . LEU A 1 217 ? -29.419 0.426 -47.243 1.00 85.38 217 LEU A CA 1
ATOM 1682 C C . LEU A 1 217 ? -30.315 -0.814 -47.305 1.00 85.38 217 LEU A C 1
ATOM 1684 O O . LEU A 1 217 ? -30.784 -1.182 -48.380 1.00 85.38 217 LEU A O 1
ATOM 1688 N N . TRP A 1 218 ? -30.652 -1.407 -46.156 1.00 84.19 218 TRP A N 1
ATOM 1689 C CA . TRP A 1 218 ? -31.587 -2.536 -46.096 1.00 84.19 218 TRP A CA 1
ATOM 1690 C C . TRP A 1 218 ? -32.985 -2.156 -46.597 1.00 84.19 218 TRP A C 1
ATOM 1692 O O . TRP A 1 218 ? -33.625 -2.913 -47.333 1.00 84.19 218 TRP A O 1
ATOM 1702 N N . LYS A 1 219 ? -33.460 -0.956 -46.243 1.00 86.12 219 LYS A N 1
ATOM 1703 C CA . LYS A 1 219 ? -34.745 -0.424 -46.709 1.00 86.12 219 LYS A CA 1
ATOM 1704 C C . LYS A 1 219 ? -34.728 -0.160 -48.218 1.00 86.12 219 LYS A C 1
ATOM 1706 O O . LYS A 1 219 ? -35.692 -0.508 -48.895 1.00 86.12 219 LYS A O 1
ATOM 1711 N N . GLN A 1 220 ? -33.639 0.393 -48.753 1.00 81.56 220 GLN A N 1
ATOM 1712 C CA . GLN A 1 220 ? -33.477 0.662 -50.181 1.00 81.56 220 GLN A CA 1
ATOM 1713 C C . GLN A 1 220 ? -33.410 -0.637 -50.985 1.00 81.56 220 GLN A C 1
ATOM 1715 O O . GLN A 1 220 ? -34.129 -0.768 -51.971 1.00 81.56 220 GLN A O 1
ATOM 1720 N N . HIS A 1 221 ? -32.642 -1.629 -50.528 1.00 80.06 221 HIS A N 1
ATOM 1721 C CA . HIS A 1 221 ? -32.575 -2.942 -51.165 1.00 80.06 221 HIS A CA 1
ATOM 1722 C C . HIS A 1 221 ? -33.948 -3.634 -51.189 1.00 80.06 221 HIS A C 1
ATOM 1724 O O . HIS A 1 221 ? -34.350 -4.177 -52.215 1.00 80.06 221 HIS A O 1
ATOM 1730 N N . LYS A 1 222 ? -34.723 -3.544 -50.098 1.00 80.00 222 LYS A N 1
ATOM 1731 C CA . LYS A 1 222 ? -36.092 -4.082 -50.032 1.00 80.00 222 LYS A CA 1
ATOM 1732 C C . LYS A 1 222 ? -37.062 -3.373 -50.989 1.00 80.00 222 LYS A C 1
ATOM 1734 O O . LYS A 1 222 ? -37.923 -4.016 -51.579 1.00 80.00 222 LYS A O 1
ATOM 1739 N N . ILE A 1 223 ? -36.931 -2.057 -51.160 1.00 75.81 223 ILE A N 1
ATOM 1740 C CA . ILE A 1 223 ? -37.750 -1.288 -52.113 1.00 75.81 223 ILE A CA 1
ATOM 1741 C C . ILE A 1 223 ? -37.352 -1.614 -53.554 1.00 75.81 223 ILE A C 1
ATOM 1743 O O . ILE A 1 223 ? -38.220 -1.768 -54.411 1.00 75.81 223 ILE A O 1
ATOM 1747 N N . LEU A 1 224 ? -36.053 -1.741 -53.829 1.00 68.19 224 LEU A N 1
ATOM 1748 C CA . LEU A 1 224 ? -35.543 -2.117 -55.145 1.00 68.19 224 LEU A CA 1
ATOM 1749 C C . LEU A 1 224 ? -35.976 -3.536 -55.518 1.00 68.19 224 LEU A C 1
ATOM 1751 O O . LEU A 1 224 ? -36.453 -3.732 -56.631 1.00 68.19 224 LEU A O 1
ATOM 1755 N N . SER A 1 225 ? -35.928 -4.501 -54.594 1.00 67.19 225 SER A N 1
ATOM 1756 C CA . SER A 1 225 ? -36.413 -5.858 -54.861 1.00 67.19 225 SER A CA 1
ATOM 1757 C C . SER A 1 225 ? -37.921 -5.892 -55.126 1.00 67.19 225 SER A C 1
ATOM 1759 O O . SER A 1 225 ? -38.358 -6.530 -56.082 1.00 67.19 225 SER A O 1
ATOM 1761 N N . GLN A 1 226 ? -38.723 -5.132 -54.372 1.00 65.69 226 GLN A N 1
ATOM 1762 C CA . GLN A 1 226 ? -40.158 -4.993 -54.642 1.00 65.69 226 GLN A CA 1
ATOM 1763 C C . GLN A 1 226 ? -40.445 -4.298 -55.977 1.00 65.69 226 GLN A C 1
ATOM 1765 O O . GLN A 1 226 ? -41.350 -4.720 -56.690 1.00 65.69 226 GLN A O 1
ATOM 1770 N N . ARG A 1 227 ? -39.671 -3.270 -56.350 1.00 65.31 227 ARG A N 1
ATOM 1771 C CA . ARG A 1 227 ? -39.801 -2.592 -57.647 1.00 65.31 227 ARG A CA 1
ATOM 1772 C C . ARG A 1 227 ? -39.402 -3.489 -58.810 1.00 65.31 227 ARG A C 1
ATOM 1774 O O . ARG A 1 227 ? -40.112 -3.485 -59.802 1.00 65.31 227 ARG A O 1
ATOM 1781 N N . VAL A 1 228 ? -38.341 -4.285 -58.695 1.00 62.75 228 VAL A N 1
ATOM 1782 C CA . VAL A 1 228 ? -37.954 -5.259 -59.732 1.00 62.75 228 VAL A CA 1
ATOM 1783 C C . VAL A 1 228 ? -39.037 -6.327 -59.898 1.00 62.75 228 VAL A C 1
ATOM 1785 O O . VAL A 1 228 ? -39.413 -6.641 -61.024 1.00 62.75 228 VAL A O 1
ATOM 1788 N N . VAL A 1 229 ? -39.607 -6.834 -58.800 1.00 62.06 229 VAL A N 1
ATOM 1789 C CA . VAL A 1 229 ? -40.729 -7.787 -58.853 1.00 62.06 229 VAL A CA 1
ATOM 1790 C C . VAL A 1 229 ? -41.986 -7.139 -59.443 1.00 62.06 229 VAL A C 1
ATOM 1792 O O . VAL A 1 229 ? -42.633 -7.750 -60.289 1.00 62.06 229 VAL A O 1
ATOM 1795 N N . ALA A 1 230 ? -42.316 -5.904 -59.055 1.00 59.44 230 ALA A N 1
ATOM 1796 C CA . ALA A 1 230 ? -43.452 -5.168 -59.602 1.00 59.44 230 ALA A CA 1
ATOM 1797 C C . ALA A 1 230 ? -43.264 -4.893 -61.098 1.00 59.44 230 ALA A C 1
ATOM 1799 O O . ALA A 1 230 ? -44.121 -5.275 -61.876 1.00 59.44 230 ALA A O 1
ATOM 1800 N N . VAL A 1 231 ? -42.122 -4.346 -61.524 1.00 58.25 231 VAL A N 1
ATOM 1801 C CA . VAL A 1 231 ? -41.789 -4.104 -62.938 1.00 58.25 231 VAL A CA 1
ATOM 1802 C C . VAL A 1 231 ? -41.845 -5.402 -63.744 1.00 58.25 231 VAL A C 1
ATOM 1804 O O . VAL A 1 231 ? -42.467 -5.424 -64.803 1.00 58.25 231 VAL A O 1
ATOM 1807 N N . LYS A 1 232 ? -41.300 -6.512 -63.227 1.00 54.94 232 LYS A N 1
ATOM 1808 C CA . LYS A 1 232 ? -41.409 -7.824 -63.882 1.00 54.94 232 LYS A CA 1
ATOM 1809 C C . LYS A 1 232 ? -42.868 -8.287 -64.002 1.00 54.94 232 LYS A C 1
ATOM 1811 O O . LYS A 1 232 ? -43.234 -8.855 -65.023 1.00 54.94 232 LYS A O 1
ATOM 1816 N N . LYS A 1 233 ? -43.717 -8.011 -63.006 1.00 57.12 233 LYS A N 1
ATOM 1817 C CA . LYS A 1 233 ? -45.149 -8.360 -63.015 1.00 57.12 233 LYS A CA 1
ATOM 1818 C C . LYS A 1 233 ? -45.974 -7.460 -63.949 1.00 57.12 233 LYS A C 1
ATOM 1820 O O . LYS A 1 233 ? -46.891 -7.953 -64.595 1.00 57.12 233 LYS A O 1
ATOM 1825 N N . THR A 1 234 ? -45.634 -6.174 -64.071 1.00 57.16 234 THR A N 1
ATOM 1826 C CA . THR A 1 234 ? -46.344 -5.207 -64.930 1.00 57.16 234 THR A CA 1
ATOM 1827 C C . THR A 1 234 ? -45.898 -5.254 -66.393 1.00 57.16 234 THR A C 1
ATOM 1829 O O . THR A 1 234 ? -46.671 -4.875 -67.268 1.00 57.16 234 THR A O 1
ATOM 1832 N N . LEU A 1 235 ? -44.677 -5.714 -66.683 1.00 54.94 235 LEU A N 1
ATOM 1833 C CA . LEU A 1 235 ? -44.179 -5.867 -68.057 1.00 54.94 235 LEU A CA 1
ATOM 1834 C C . LEU A 1 235 ? -44.644 -7.166 -68.738 1.00 54.94 235 LEU A C 1
ATOM 1836 O O . LEU A 1 235 ? -44.519 -7.284 -69.955 1.00 54.94 235 LEU A O 1
ATOM 1840 N N . LEU A 1 236 ? -45.216 -8.122 -67.998 1.00 55.38 236 LEU A N 1
ATOM 1841 C CA . LEU A 1 236 ? -45.619 -9.421 -68.551 1.00 55.38 236 LEU A CA 1
ATOM 1842 C C . LEU A 1 236 ? -46.941 -9.496 -69.362 1.00 55.38 236 LEU A C 1
ATOM 1844 O O . LEU A 1 236 ? -47.114 -10.529 -69.998 1.00 55.38 236 LEU A O 1
ATOM 1848 N N . PRO A 1 237 ? -47.839 -8.488 -69.478 1.00 53.69 237 PRO A N 1
ATOM 1849 C CA . PRO A 1 237 ? -49.014 -8.617 -70.353 1.00 53.69 237 PRO A CA 1
ATOM 1850 C C . PRO A 1 237 ? -49.011 -7.740 -71.621 1.00 53.69 237 PRO A C 1
ATOM 1852 O O . PRO A 1 237 ? -50.018 -7.714 -72.319 1.00 53.69 237 PRO A O 1
ATOM 1855 N N . LYS A 1 238 ? -47.931 -7.017 -71.967 1.00 55.03 238 LYS A N 1
ATOM 1856 C CA . LYS A 1 238 ? -47.946 -6.089 -73.128 1.00 55.03 238 LYS A CA 1
ATOM 1857 C C . LYS A 1 238 ? -47.146 -6.512 -74.366 1.00 55.03 238 LYS A C 1
ATOM 1859 O O . LYS A 1 238 ? -47.228 -5.826 -75.377 1.00 55.03 238 LYS A O 1
ATOM 1864 N N . VAL A 1 239 ? -46.448 -7.648 -74.340 1.00 52.38 239 VAL A N 1
ATOM 1865 C CA . VAL A 1 239 ? -45.697 -8.150 -75.515 1.00 52.38 239 VAL A CA 1
ATOM 1866 C C . VAL A 1 239 ? -46.499 -9.173 -76.342 1.00 52.38 239 VAL A C 1
ATOM 1868 O O . VAL A 1 239 ? -46.160 -9.434 -77.486 1.00 52.38 239 VAL A O 1
ATOM 1871 N N . ALA A 1 240 ? -47.632 -9.682 -75.842 1.00 52.12 240 ALA A N 1
ATOM 1872 C CA . ALA A 1 240 ? -48.441 -10.670 -76.571 1.00 52.12 240 ALA A CA 1
ATOM 1873 C C . ALA A 1 240 ? -49.441 -10.078 -77.594 1.00 52.12 240 ALA A C 1
ATOM 1875 O O . ALA A 1 240 ? -50.033 -10.828 -78.361 1.00 52.12 240 ALA A O 1
ATOM 1876 N N . ALA A 1 241 ? -49.644 -8.754 -77.640 1.00 55.00 241 ALA A N 1
ATOM 1877 C CA . ALA A 1 241 ? -50.713 -8.134 -78.442 1.00 55.00 241 ALA A CA 1
ATOM 1878 C C . ALA A 1 241 ? -50.249 -7.430 -79.738 1.00 55.00 241 ALA A C 1
ATOM 1880 O O . ALA A 1 241 ? -51.063 -6.809 -80.413 1.00 55.00 241 ALA A O 1
ATOM 1881 N N . VAL A 1 242 ? -48.966 -7.523 -80.115 1.00 53.94 242 VAL A N 1
ATOM 1882 C CA . VAL A 1 242 ? -48.419 -6.862 -81.328 1.00 53.94 242 VAL A CA 1
ATOM 1883 C C . VAL A 1 242 ? -48.047 -7.864 -82.437 1.00 53.94 242 VAL A C 1
ATOM 1885 O O . VAL A 1 242 ? -47.552 -7.477 -83.487 1.00 53.94 242 VAL A O 1
ATOM 1888 N N . GLN A 1 243 ? -48.359 -9.155 -82.275 1.00 55.19 243 GLN A N 1
ATOM 1889 C CA . GLN A 1 243 ? -48.004 -10.197 -83.254 1.00 55.19 243 GLN A CA 1
ATOM 1890 C C . GLN A 1 243 ? -49.178 -10.742 -84.084 1.00 55.19 243 GLN A C 1
ATOM 1892 O O . GLN A 1 243 ? -49.015 -11.729 -84.789 1.00 55.19 243 GLN A O 1
ATOM 1897 N N . HIS A 1 244 ? -50.341 -10.079 -84.067 1.00 49.75 244 HIS A N 1
ATOM 1898 C CA . HIS A 1 244 ? -51.499 -10.467 -84.887 1.00 49.75 244 HIS A CA 1
ATOM 1899 C C . HIS A 1 244 ? -52.036 -9.296 -85.730 1.00 49.75 244 HIS A C 1
ATOM 1901 O O . HIS A 1 244 ? -53.220 -8.973 -85.693 1.00 49.75 244 HIS A O 1
ATOM 1907 N N . LYS A 1 245 ? -51.157 -8.611 -86.477 1.00 53.59 245 LYS A N 1
ATOM 1908 C CA . LYS A 1 245 ? -51.575 -7.714 -87.573 1.00 53.59 245 LYS A CA 1
ATOM 1909 C C . LYS A 1 245 ? -50.535 -7.585 -88.693 1.00 53.59 245 LYS A C 1
ATOM 1911 O O . LYS A 1 245 ? -50.298 -6.495 -89.199 1.00 53.59 245 LYS A O 1
ATOM 1916 N N . ILE A 1 246 ? -49.913 -8.700 -89.068 1.00 51.97 246 ILE A N 1
ATOM 1917 C CA . ILE A 1 246 ? -49.198 -8.853 -90.343 1.00 51.97 246 ILE A CA 1
ATOM 1918 C C . ILE A 1 246 ? -49.502 -10.268 -90.836 1.00 51.97 246 ILE A C 1
ATOM 1920 O O . ILE A 1 246 ? -48.742 -11.183 -90.568 1.00 51.97 246 ILE A O 1
ATOM 1924 N N . HIS A 1 247 ? -50.688 -10.450 -91.410 1.00 47.97 247 HIS A N 1
ATOM 1925 C CA . HIS A 1 247 ? -51.047 -11.475 -92.396 1.00 47.97 247 HIS A CA 1
ATOM 1926 C C . HIS A 1 247 ? -52.518 -11.242 -92.746 1.00 47.97 247 HIS A C 1
ATOM 1928 O O . HIS A 1 247 ? -53.410 -11.778 -92.096 1.00 47.97 247 HIS A O 1
ATOM 1934 N N . HIS A 1 248 ? -52.735 -10.320 -93.680 1.00 43.91 248 HIS A N 1
ATOM 1935 C CA . HIS A 1 248 ? -53.657 -10.412 -94.813 1.00 43.91 248 HIS A CA 1
ATOM 1936 C C . HIS A 1 248 ? -53.421 -9.197 -95.706 1.00 43.91 248 HIS A C 1
ATOM 1938 O O . HIS A 1 248 ? -53.341 -8.076 -95.151 1.00 43.91 248 HIS A O 1
#

Foldseek 3Di:
DDDDDDDDDDDDDDDPDDPPCVVVVVVVVVCVVVVVVVVVVVVVVVVVVVVVVVVVVVVVVVVVVVVVVVVVVVVVVVVVVVVVVVVVVVVVVVVVVVVVCVVVVVDDPPPVVVVVVVVVVVDDDDDDDDDDPPDDCVVVVVVVCCVVVVVVVVVVVVVVPPPDLPQDWAWDPPVPFDPDPQWTFTHRVPPDTDIDGNVSDDPPDDPVVVVVVVVVVVVVVVVVVVVVVVCVVVPPPPPPPPPPDPDD

Radius of gyration: 48.59 Å; chains: 1; bounding box: 116×60×149 Å

Organism: Mytilus edulis (NCBI:txid6550)